Protein AF-A0A2S5LP70-F1 (afdb_monomer)

Secondary structure (DSSP, 8-state):
-HHHHHHHHHHHHHHHHHHHHTT-S-HHHHHHIIIIIIIHHHHHHHHHHHHHHHHT-PPPPHHHHHHHHHHHHHHHHHHHHHH-TTT-TTHHHHHHHHHHHHHHHHHHHHHHHHHT-SSSPPTHHHHHHHHHHHHHHHHHHHHHHHH-GGGHHHHHHHHHHIIIIIIIIHHHHHHHHHHHHHHHT---TTHHHHHHHHHHHHHHHHHHHHHHHHH-GGGHHHHHHHHHHHHHHHHHHHHHHHHHHHT-SSSHHHHHHHHHHHHHHHHHHHHHHTTS--S--HHHHIIIIIIHHH-

Solvent-accessible surface area (backbone atoms only — not comparable to full-atom values): 14514 Å² total; per-residue (Å²): 108,54,69,57,31,51,52,47,24,55,51,20,49,54,53,22,49,52,36,60,74,66,66,55,77,62,70,68,37,35,51,30,31,33,44,32,41,8,46,49,17,30,51,49,32,48,45,63,64,44,52,29,66,38,14,65,49,73,80,74,54,76,67,66,64,44,32,25,58,50,23,26,52,13,16,47,33,33,29,45,17,70,75,38,48,86,86,31,69,58,20,48,57,58,9,38,51,38,32,40,54,32,44,51,55,50,42,54,50,52,50,52,41,50,76,69,19,70,64,85,45,45,48,52,54,57,30,47,49,52,9,41,50,23,38,42,52,16,44,45,27,60,58,48,27,69,82,39,63,90,47,33,67,35,29,49,44,29,23,51,37,22,38,52,51,24,22,48,37,32,37,46,63,38,44,51,66,55,46,50,31,60,72,65,75,43,87,63,92,55,47,59,62,51,49,60,66,32,48,62,37,44,52,50,9,42,53,36,24,23,50,10,62,37,76,41,60,89,41,22,60,58,10,52,55,37,39,46,55,52,53,51,54,51,52,54,50,43,53,73,77,36,47,83,55,49,73,39,94,70,67,69,49,29,28,54,50,42,15,56,51,16,47,52,51,26,53,53,49,40,51,48,52,72,79,41,96,62,99,70,55,48,66,59,40,36,43,62,39,17,45,59,43,63,109

Nearest PDB structures (foldseek):
  4xyd-assembly1_A  TM=7.251E-01  e=1.145E-02  Roseobacter denitrificans OCh 114
  3wfc-assembly1_B  TM=6.976E-01  e=2.718E-02  Pseudomonas aeruginosa PAO1
  8f68-assembly1_A  TM=6.471E-01  e=3.212E-01  Escherichia coli

pLDDT: mean 94.14, std 5.65, range [60.94, 98.88]

Sequence (295 aa):
MLQFQVAITLLAFIAASTFVLSKSGAAIVSYHIVFAIGIVPLILGAMVHFLPVLSRSKNPGKFIRLLPVIALFGGFLVTSYFAYQQALSAGRYVGATTIIIAVSILGVWAYRLKVNAIGKPHPCLDWYLAAMLCLFIAVGCIIMGYFIPEQRAALRILHIHFNTLGFIGITALGTLQVLLPTATQRSDPEVAARMRKHLKWVVAGIVITACGTAWHRNFAWIGVMLLAIPLFDILKTWLKLYSNAIFKVHGAVPLLVAALCGYSITLIIGLIHAYHQQNFSPVATFIIAFLIPLV

Mean predicted aligned error: 3.73 Å

Structure (mmCIF, N/CA/C/O backbone):
data_AF-A0A2S5LP70-F1
#
_entry.id   AF-A0A2S5LP70-F1
#
loop_
_atom_site.group_PDB
_atom_site.id
_atom_site.type_symbol
_atom_site.label_atom_id
_atom_site.label_alt_id
_atom_site.label_comp_id
_atom_site.label_asym_id
_atom_site.label_entity_id
_atom_site.label_seq_id
_atom_site.pdbx_PDB_ins_code
_atom_site.Cartn_x
_atom_site.Cartn_y
_atom_site.Cartn_z
_atom_site.occupancy
_atom_site.B_iso_or_equiv
_atom_site.auth_seq_id
_atom_site.auth_comp_id
_atom_site.auth_asym_id
_atom_site.auth_atom_id
_atom_site.pdbx_PDB_model_num
ATOM 1 N N . MET A 1 1 ? 0.157 -18.317 8.642 1.00 84.56 1 MET A N 1
ATOM 2 C CA . MET A 1 1 ? 0.332 -17.697 7.308 1.00 84.56 1 MET A CA 1
ATOM 3 C C . MET A 1 1 ? 0.797 -16.249 7.383 1.00 84.56 1 MET A C 1
ATOM 5 O O . MET A 1 1 ? 1.764 -15.936 6.712 1.00 84.56 1 MET A O 1
ATOM 9 N N . LEU A 1 2 ? 0.172 -15.376 8.183 1.00 89.19 2 LEU A N 1
ATOM 10 C CA . LEU A 1 2 ? 0.646 -13.991 8.322 1.00 89.19 2 LEU A CA 1
ATOM 11 C C . LEU A 1 2 ? 2.101 -13.920 8.821 1.00 89.19 2 LEU A C 1
ATOM 13 O O . LEU A 1 2 ? 2.913 -13.264 8.194 1.00 89.19 2 LEU A O 1
ATOM 17 N N . GLN A 1 3 ? 2.456 -14.693 9.856 1.00 91.88 3 GLN A N 1
ATOM 18 C CA . GLN A 1 3 ? 3.842 -14.809 10.346 1.00 91.88 3 GLN A CA 1
ATOM 19 C C . GLN A 1 3 ? 4.838 -15.239 9.256 1.00 91.88 3 GLN A C 1
ATOM 21 O O . GLN A 1 3 ? 5.942 -14.716 9.188 1.00 91.88 3 GLN A O 1
ATOM 26 N N . PHE A 1 4 ? 4.432 -16.162 8.378 1.00 93.19 4 PHE A N 1
ATOM 27 C CA . PHE A 1 4 ? 5.247 -16.570 7.235 1.00 93.19 4 PHE A CA 1
ATOM 28 C C . PHE A 1 4 ? 5.482 -15.394 6.280 1.00 93.19 4 PHE A C 1
ATOM 30 O O . PHE A 1 4 ? 6.614 -15.154 5.886 1.00 93.19 4 PHE A O 1
ATOM 37 N N . GLN A 1 5 ? 4.440 -14.619 5.965 1.00 94.06 5 GLN A N 1
ATOM 38 C CA . GLN A 1 5 ? 4.585 -13.435 5.116 1.00 94.06 5 GLN A CA 1
ATOM 39 C C . GLN A 1 5 ? 5.464 -12.363 5.767 1.00 94.06 5 GLN A C 1
ATOM 41 O O . GLN A 1 5 ? 6.310 -11.805 5.086 1.00 94.06 5 GLN A O 1
ATOM 46 N N . VAL A 1 6 ? 5.343 -12.137 7.080 1.00 94.56 6 VAL A N 1
ATOM 47 C CA . VAL A 1 6 ? 6.232 -11.224 7.824 1.00 94.56 6 VAL A CA 1
ATOM 48 C C . VAL A 1 6 ? 7.693 -11.655 7.685 1.00 94.56 6 VAL A C 1
ATOM 50 O O . VAL A 1 6 ? 8.538 -10.838 7.333 1.00 94.56 6 VAL A O 1
ATOM 53 N N . ALA A 1 7 ? 7.993 -12.942 7.890 1.00 96.12 7 ALA A N 1
ATOM 54 C CA . ALA A 1 7 ? 9.350 -13.461 7.725 1.00 96.12 7 ALA A CA 1
ATOM 55 C C . ALA A 1 7 ? 9.876 -13.254 6.292 1.00 96.12 7 ALA A C 1
ATOM 57 O O . ALA A 1 7 ? 11.004 -12.799 6.114 1.00 96.12 7 ALA A O 1
ATOM 58 N N . ILE A 1 8 ? 9.048 -13.521 5.275 1.00 96.62 8 ILE A N 1
ATOM 59 C CA . ILE A 1 8 ? 9.395 -13.269 3.868 1.00 96.62 8 ILE A CA 1
ATOM 60 C C . ILE A 1 8 ? 9.649 -11.781 3.613 1.00 96.62 8 ILE A C 1
ATOM 62 O O . ILE A 1 8 ? 10.619 -11.448 2.937 1.00 96.62 8 ILE A O 1
ATOM 66 N N . THR A 1 9 ? 8.839 -10.878 4.167 1.00 96.94 9 THR A N 1
ATOM 67 C CA . THR A 1 9 ? 9.058 -9.434 4.034 1.00 96.94 9 THR A CA 1
ATOM 68 C C . THR A 1 9 ? 10.390 -9.024 4.649 1.00 96.94 9 THR A C 1
ATOM 70 O O . THR A 1 9 ? 11.173 -8.363 3.975 1.00 96.94 9 THR A O 1
ATOM 73 N N . LEU A 1 10 ? 10.700 -9.459 5.873 1.00 96.12 10 LEU A N 1
ATOM 74 C CA . LEU A 1 10 ? 11.982 -9.147 6.517 1.00 96.12 10 LEU A CA 1
ATOM 75 C C . LEU A 1 10 ? 13.171 -9.658 5.690 1.00 96.12 10 LEU A C 1
ATOM 77 O O . LEU A 1 10 ? 14.125 -8.917 5.449 1.00 96.12 10 LEU A O 1
ATOM 81 N N . LEU A 1 11 ? 13.083 -10.888 5.173 1.00 96.88 11 LEU A N 1
ATOM 82 C CA . LEU A 1 11 ? 14.086 -11.437 4.258 1.00 96.88 11 LEU A CA 1
ATOM 83 C C . LEU A 1 11 ? 14.189 -10.627 2.959 1.00 96.88 11 LEU A C 1
ATOM 85 O O . LEU A 1 11 ? 15.295 -10.406 2.475 1.00 96.88 11 LEU A O 1
ATOM 89 N N . ALA A 1 12 ? 13.074 -10.139 2.415 1.00 96.50 12 ALA A N 1
ATOM 90 C CA . ALA A 1 12 ? 13.067 -9.287 1.229 1.00 96.50 12 ALA A CA 1
ATOM 91 C C . ALA A 1 12 ? 13.772 -7.942 1.486 1.00 96.50 12 ALA A C 1
ATOM 93 O O . ALA A 1 12 ? 14.543 -7.492 0.640 1.00 96.50 12 ALA A O 1
ATOM 94 N N . PHE A 1 13 ? 13.588 -7.323 2.657 1.00 95.06 13 PHE A N 1
ATOM 95 C CA . PHE A 1 13 ? 14.336 -6.116 3.038 1.00 95.06 13 PHE A CA 1
ATOM 96 C C . PHE A 1 13 ? 15.843 -6.382 3.152 1.00 95.06 13 PHE A C 1
ATOM 98 O O . PHE A 1 13 ? 16.642 -5.597 2.635 1.00 95.06 13 PHE A O 1
ATOM 105 N N . ILE A 1 14 ? 16.242 -7.497 3.773 1.00 94.69 14 ILE A N 1
ATOM 106 C CA . ILE A 1 14 ? 17.654 -7.904 3.867 1.00 94.69 14 ILE A CA 1
ATOM 107 C C . ILE A 1 14 ? 18.236 -8.163 2.467 1.00 94.69 14 ILE A C 1
ATOM 109 O O . ILE A 1 14 ? 19.296 -7.634 2.124 1.00 94.69 14 ILE A O 1
ATOM 113 N N . ALA A 1 15 ? 17.530 -8.916 1.622 1.00 93.44 15 ALA A N 1
ATOM 114 C CA . ALA A 1 15 ? 17.947 -9.220 0.254 1.00 93.44 15 ALA A CA 1
ATOM 115 C C . ALA A 1 15 ? 18.063 -7.951 -0.609 1.00 93.44 15 ALA A C 1
ATOM 117 O O . ALA A 1 15 ? 19.057 -7.752 -1.302 1.00 93.44 15 ALA A O 1
ATOM 118 N N . ALA A 1 16 ? 17.094 -7.039 -0.526 1.00 92.25 16 ALA A N 1
ATOM 119 C CA . ALA A 1 16 ? 17.159 -5.770 -1.243 1.00 92.25 16 ALA A CA 1
ATOM 120 C C . ALA A 1 16 ? 18.333 -4.899 -0.769 1.00 92.25 16 ALA A C 1
ATOM 122 O O . ALA A 1 16 ? 19.009 -4.289 -1.599 1.00 92.25 16 ALA A O 1
ATOM 123 N N . SER A 1 17 ? 18.602 -4.870 0.541 1.00 89.62 17 SER A N 1
ATOM 124 C CA . SER A 1 17 ? 19.701 -4.092 1.130 1.00 89.62 17 SER A CA 1
ATOM 125 C C . SER A 1 17 ? 21.067 -4.637 0.718 1.00 89.62 17 SER A C 1
ATOM 127 O O . SER A 1 17 ? 21.938 -3.874 0.310 1.00 89.62 17 SER A O 1
ATOM 129 N N . THR A 1 18 ? 21.249 -5.959 0.754 1.00 89.00 18 THR A N 1
ATOM 130 C CA . THR A 1 18 ? 22.484 -6.616 0.287 1.00 89.00 18 THR A CA 1
ATOM 131 C C . THR A 1 18 ? 22.722 -6.391 -1.207 1.00 89.00 18 THR A C 1
ATOM 133 O O . THR A 1 18 ? 23.854 -6.120 -1.609 1.00 89.00 18 THR A O 1
ATOM 136 N N . PHE A 1 19 ? 21.667 -6.401 -2.028 1.00 86.69 19 PHE A N 1
ATOM 137 C CA . PHE A 1 19 ? 21.755 -6.080 -3.457 1.00 86.69 19 PHE A CA 1
ATOM 138 C C . PHE A 1 19 ? 22.223 -4.633 -3.697 1.00 86.69 19 PHE A C 1
ATOM 140 O O . PHE A 1 19 ? 23.144 -4.396 -4.475 1.00 86.69 19 PHE A O 1
ATOM 147 N N . VAL A 1 20 ? 21.668 -3.662 -2.958 1.00 85.25 20 VAL A N 1
ATOM 148 C CA . VAL A 1 20 ? 22.101 -2.253 -3.040 1.00 85.25 20 VAL A CA 1
ATOM 149 C C . VAL A 1 20 ? 23.552 -2.082 -2.574 1.00 85.25 20 VAL A C 1
ATOM 151 O O . VAL A 1 20 ? 24.341 -1.430 -3.258 1.00 85.25 20 VAL A O 1
ATOM 154 N N . LEU A 1 21 ? 23.926 -2.676 -1.436 1.00 86.00 21 LEU A N 1
ATOM 155 C CA . LEU A 1 21 ? 25.269 -2.538 -0.853 1.00 86.00 21 LEU A CA 1
ATOM 156 C C . LEU A 1 21 ? 26.359 -3.198 -1.700 1.00 86.00 21 LEU A C 1
ATOM 158 O O . LEU A 1 21 ? 27.458 -2.662 -1.817 1.00 86.00 21 LEU A O 1
ATOM 162 N N . SER A 1 22 ? 26.051 -4.330 -2.329 1.00 84.69 22 SER A N 1
ATOM 163 C CA . SER A 1 22 ? 26.979 -5.020 -3.233 1.00 84.69 22 SER A CA 1
ATOM 164 C C . SER A 1 22 ? 27.170 -4.301 -4.571 1.00 84.69 22 SER A C 1
ATOM 166 O O . SER A 1 22 ? 27.993 -4.741 -5.373 1.00 84.69 22 SER A O 1
ATOM 168 N N . LYS A 1 23 ? 26.416 -3.218 -4.837 1.00 78.56 23 LYS A N 1
ATOM 169 C CA . LYS A 1 23 ? 26.346 -2.532 -6.141 1.00 78.56 23 LYS A CA 1
ATOM 170 C C . LYS A 1 23 ? 26.077 -3.498 -7.303 1.00 78.56 23 LYS A C 1
ATOM 172 O O . LYS A 1 23 ? 26.392 -3.198 -8.454 1.00 78.56 23 LYS A O 1
ATOM 177 N N . SER A 1 24 ? 25.520 -4.668 -7.000 1.00 61.03 24 SER A N 1
ATOM 178 C CA . SER A 1 24 ? 25.253 -5.703 -7.981 1.00 61.03 24 SER A CA 1
ATOM 179 C C . SER A 1 24 ? 23.839 -5.478 -8.504 1.00 61.03 24 SER A C 1
ATOM 181 O O . SER A 1 24 ? 22.877 -5.575 -7.763 1.00 61.03 24 SER A O 1
ATOM 183 N N . GLY A 1 25 ? 23.709 -5.101 -9.777 1.00 67.00 25 GLY A N 1
ATOM 184 C CA . GLY A 1 25 ? 22.424 -5.000 -10.473 1.00 67.00 25 GLY A CA 1
ATOM 185 C C . GLY A 1 25 ? 21.665 -3.669 -10.365 1.00 67.00 25 GLY A C 1
ATOM 186 O O . GLY A 1 25 ? 22.064 -2.708 -9.711 1.00 67.00 25 GLY A O 1
ATOM 187 N N . ALA A 1 26 ? 20.553 -3.595 -11.100 1.00 80.75 26 ALA A N 1
ATOM 188 C CA . ALA A 1 26 ? 19.753 -2.383 -11.242 1.00 80.75 26 ALA A CA 1
ATOM 189 C C . ALA A 1 26 ? 18.846 -2.147 -10.020 1.00 80.75 26 ALA A C 1
ATOM 191 O O . ALA A 1 26 ? 18.161 -3.064 -9.570 1.00 80.75 26 ALA A O 1
ATOM 192 N N . ALA A 1 27 ? 18.742 -0.894 -9.555 1.00 85.69 27 ALA A N 1
ATOM 193 C CA . ALA A 1 27 ? 17.915 -0.497 -8.401 1.00 85.69 27 ALA A CA 1
ATOM 194 C C . ALA A 1 27 ? 16.446 -0.963 -8.487 1.00 85.69 27 ALA A C 1
ATOM 196 O O . ALA A 1 27 ? 15.795 -1.211 -7.473 1.00 85.69 27 ALA A O 1
ATOM 197 N N . ILE A 1 28 ? 15.928 -1.127 -9.708 1.00 90.56 28 ILE A N 1
ATOM 198 C CA . ILE A 1 28 ? 14.583 -1.649 -9.959 1.00 90.56 28 ILE A CA 1
ATOM 199 C C . ILE A 1 28 ? 14.373 -3.053 -9.378 1.00 90.56 28 ILE A C 1
ATOM 201 O O . ILE A 1 28 ? 13.273 -3.334 -8.906 1.00 90.56 28 ILE A O 1
ATOM 205 N N . VAL A 1 29 ? 15.402 -3.907 -9.361 1.00 93.25 29 VAL A N 1
ATOM 206 C CA . VAL A 1 29 ? 15.326 -5.257 -8.786 1.00 93.25 29 VAL A CA 1
ATOM 207 C C . VAL A 1 29 ? 15.134 -5.157 -7.276 1.00 93.25 29 VAL A C 1
ATOM 209 O O . VAL A 1 29 ? 14.176 -5.723 -6.759 1.00 93.25 29 VAL A O 1
ATOM 212 N N . SER A 1 30 ? 15.955 -4.363 -6.579 1.00 93.62 30 SER A N 1
ATOM 213 C CA . SER A 1 30 ? 15.816 -4.128 -5.133 1.00 93.62 30 SER A CA 1
ATOM 214 C C . SER A 1 30 ? 14.431 -3.609 -4.763 1.00 93.62 30 SER A C 1
ATOM 216 O O . SER A 1 30 ? 13.819 -4.100 -3.817 1.00 93.62 30 SER A O 1
ATOM 218 N N .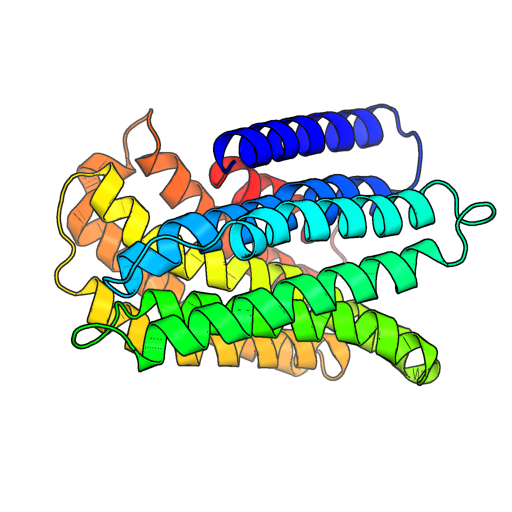 TYR A 1 31 ? 13.899 -2.652 -5.528 1.00 94.38 31 TYR A N 1
ATOM 219 C CA . TYR A 1 31 ? 12.550 -2.146 -5.287 1.00 94.38 31 TYR A CA 1
ATOM 220 C C . TYR A 1 31 ? 11.488 -3.232 -5.489 1.00 94.38 31 TYR A C 1
ATOM 222 O O . TYR A 1 31 ? 10.595 -3.355 -4.656 1.00 94.38 31 TYR A O 1
ATOM 230 N N . HIS A 1 32 ? 11.588 -4.065 -6.527 1.00 96.12 32 HIS A N 1
ATOM 231 C CA . HIS A 1 32 ? 10.619 -5.146 -6.736 1.00 96.12 32 HIS A CA 1
ATOM 232 C C . HIS A 1 32 ? 10.740 -6.270 -5.700 1.00 96.12 32 HIS A C 1
ATOM 234 O O . HIS A 1 32 ? 9.711 -6.812 -5.300 1.00 96.12 32 HIS A O 1
ATOM 240 N N . ILE A 1 33 ? 11.939 -6.552 -5.182 1.00 97.00 33 ILE A N 1
ATOM 241 C CA . ILE A 1 33 ? 12.109 -7.449 -4.031 1.00 97.00 33 ILE A CA 1
ATOM 242 C C . ILE A 1 33 ? 11.307 -6.911 -2.837 1.00 97.00 33 ILE A C 1
ATOM 244 O O . ILE A 1 33 ? 10.460 -7.622 -2.297 1.00 97.00 33 ILE A O 1
ATOM 248 N N . VAL A 1 34 ? 11.498 -5.641 -2.461 1.00 97.06 34 VAL A N 1
ATOM 249 C CA . VAL A 1 34 ? 10.757 -5.043 -1.336 1.00 97.06 34 VAL A CA 1
ATOM 250 C C . VAL A 1 34 ? 9.255 -5.041 -1.612 1.00 97.06 34 VAL A C 1
ATOM 252 O O . VAL A 1 34 ? 8.478 -5.560 -0.816 1.00 97.06 34 VAL A O 1
ATOM 255 N N . PHE A 1 35 ? 8.823 -4.477 -2.739 1.00 98.00 35 PHE A N 1
ATOM 256 C CA . PHE A 1 35 ? 7.406 -4.237 -2.994 1.00 98.00 35 PHE A CA 1
ATOM 257 C C . PHE A 1 35 ? 6.645 -5.495 -3.417 1.00 98.00 35 PHE A C 1
ATOM 259 O O . PHE A 1 35 ? 5.623 -5.812 -2.813 1.00 98.00 35 PHE A O 1
ATOM 266 N N . ALA A 1 36 ? 7.110 -6.206 -4.444 1.00 97.88 36 ALA A N 1
ATOM 267 C CA . ALA A 1 36 ? 6.356 -7.294 -5.063 1.00 97.88 36 ALA A CA 1
ATOM 268 C C . ALA A 1 36 ? 6.497 -8.623 -4.305 1.00 97.88 36 ALA A C 1
ATOM 270 O O . ALA A 1 36 ? 5.516 -9.356 -4.200 1.00 97.88 36 ALA A O 1
ATOM 271 N N . ILE A 1 37 ? 7.684 -8.924 -3.762 1.00 98.19 37 ILE A N 1
ATOM 272 C CA . ILE A 1 37 ? 7.929 -10.147 -2.973 1.00 98.19 37 ILE A CA 1
ATOM 273 C C . ILE A 1 37 ? 7.630 -9.911 -1.488 1.00 98.19 37 ILE A C 1
ATOM 275 O O . ILE A 1 37 ? 7.039 -10.769 -0.843 1.00 98.19 37 ILE A O 1
ATOM 279 N N . GLY A 1 38 ? 8.013 -8.758 -0.934 1.00 97.94 38 GLY A N 1
ATOM 280 C CA . GLY A 1 38 ? 7.812 -8.459 0.484 1.00 97.94 38 GLY A CA 1
ATOM 281 C C . GLY A 1 38 ? 6.422 -7.907 0.808 1.00 97.94 38 GLY A C 1
ATOM 282 O O . GLY A 1 38 ? 5.634 -8.552 1.497 1.00 97.94 38 GLY A O 1
ATOM 283 N N . ILE A 1 39 ? 6.134 -6.685 0.358 1.00 98.38 39 ILE A N 1
ATOM 284 C CA . ILE A 1 39 ? 5.010 -5.874 0.854 1.00 98.38 39 ILE A CA 1
ATOM 285 C C . ILE A 1 39 ? 3.651 -6.317 0.299 1.00 98.38 39 ILE A C 1
ATOM 287 O O . ILE A 1 39 ? 2.694 -6.424 1.065 1.00 98.38 39 ILE A O 1
ATOM 291 N N . VAL A 1 40 ? 3.534 -6.582 -1.006 1.00 98.56 40 VAL A N 1
ATOM 292 C CA . VAL A 1 40 ? 2.262 -6.996 -1.630 1.00 98.56 40 VAL A CA 1
ATOM 293 C C . VAL A 1 40 ? 1.667 -8.235 -0.955 1.00 98.56 40 VAL A C 1
ATOM 295 O O . VAL A 1 40 ? 0.541 -8.145 -0.455 1.00 98.56 40 VAL A O 1
ATOM 298 N N . PRO A 1 41 ? 2.368 -9.377 -0.872 1.00 98.31 41 PRO A N 1
ATOM 299 C CA . PRO A 1 41 ? 1.791 -10.566 -0.258 1.00 98.31 41 PRO A CA 1
ATOM 300 C C . PRO A 1 41 ? 1.635 -10.431 1.265 1.00 98.31 41 PRO A C 1
ATOM 302 O O . PRO A 1 41 ? 0.691 -11.000 1.818 1.00 98.31 41 PRO A O 1
ATOM 305 N N . LEU A 1 42 ? 2.455 -9.624 1.950 1.00 98.38 42 LEU A N 1
ATOM 306 C CA . LEU A 1 42 ? 2.230 -9.282 3.359 1.00 98.38 42 LEU A CA 1
ATOM 307 C C . LEU A 1 42 ? 0.904 -8.554 3.567 1.00 98.38 42 LEU A C 1
ATOM 309 O O . LEU A 1 42 ? 0.102 -8.980 4.400 1.00 98.38 42 LEU A O 1
ATOM 313 N N . ILE A 1 43 ? 0.648 -7.497 2.796 1.00 98.44 43 ILE A N 1
ATOM 314 C CA . ILE A 1 43 ? -0.589 -6.719 2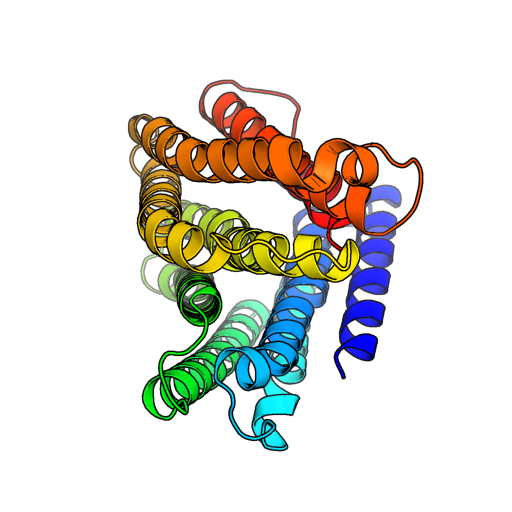.898 1.00 98.44 43 ILE A CA 1
ATOM 315 C C . ILE A 1 43 ? -1.800 -7.595 2.578 1.00 98.44 43 ILE A C 1
ATOM 317 O O . ILE A 1 43 ? -2.766 -7.596 3.341 1.00 98.44 43 ILE A O 1
ATOM 321 N N . LEU A 1 44 ? -1.755 -8.384 1.500 1.00 98.56 44 LEU A N 1
ATOM 322 C CA . LEU A 1 44 ? -2.855 -9.297 1.176 1.00 98.56 44 LEU A CA 1
ATOM 323 C C . LEU A 1 44 ? -3.046 -10.348 2.286 1.00 98.56 44 LEU A C 1
ATOM 325 O O . LEU A 1 44 ? -4.178 -10.674 2.642 1.00 98.56 44 LEU A O 1
ATOM 329 N N . GLY A 1 45 ? -1.956 -10.835 2.888 1.00 98.00 45 GLY A N 1
ATOM 330 C CA . GLY A 1 45 ? -1.980 -11.710 4.063 1.00 98.00 45 GLY A CA 1
ATOM 331 C C . GLY A 1 45 ? -2.645 -11.071 5.279 1.00 98.00 45 GLY A C 1
ATOM 332 O O . GLY A 1 45 ? -3.476 -11.710 5.930 1.00 98.00 45 GLY A O 1
ATOM 333 N N . ALA A 1 46 ? -2.325 -9.809 5.559 1.00 97.12 46 ALA A N 1
ATOM 334 C CA . ALA A 1 46 ? -2.937 -9.032 6.629 1.00 97.12 46 ALA A CA 1
ATOM 335 C C . ALA A 1 46 ? -4.430 -8.793 6.357 1.00 97.12 46 ALA A C 1
ATOM 337 O O . ALA A 1 46 ? -5.255 -9.002 7.243 1.00 97.12 46 ALA A O 1
ATOM 338 N N . MET A 1 47 ? -4.811 -8.457 5.121 1.00 98.00 47 MET A N 1
ATOM 339 C CA . MET A 1 47 ? -6.217 -8.302 4.731 1.00 98.00 47 MET A CA 1
ATOM 340 C C . MET A 1 47 ? -7.008 -9.599 4.935 1.00 98.00 47 MET A C 1
ATOM 342 O O . MET A 1 47 ? -8.081 -9.565 5.534 1.00 98.00 47 MET A O 1
ATOM 346 N N . VAL A 1 48 ? -6.476 -10.754 4.516 1.00 97.69 48 VAL A N 1
ATOM 347 C CA . VAL A 1 48 ? -7.110 -12.067 4.760 1.00 97.69 48 VAL A CA 1
ATOM 348 C C . VAL A 1 48 ? -7.335 -12.317 6.256 1.00 97.69 48 VAL A C 1
ATOM 350 O O . VAL A 1 48 ? -8.343 -12.920 6.629 1.00 97.69 48 VAL A O 1
ATOM 353 N N . HIS A 1 49 ? -6.421 -11.852 7.111 1.00 95.44 49 HIS A N 1
ATOM 354 C CA . HIS A 1 49 ? -6.531 -11.976 8.562 1.00 95.44 49 HIS A CA 1
ATOM 355 C C . HIS A 1 49 ? -7.574 -11.020 9.169 1.00 95.44 49 HIS A C 1
ATOM 357 O O . HIS A 1 49 ? -8.387 -11.448 9.986 1.00 95.44 49 HIS A O 1
ATOM 363 N N . PHE A 1 50 ? -7.590 -9.748 8.759 1.00 95.50 50 PHE A N 1
ATOM 364 C CA . PHE A 1 50 ? -8.427 -8.717 9.384 1.00 95.50 50 PHE A CA 1
ATOM 365 C C . PHE A 1 50 ? -9.844 -8.610 8.808 1.00 95.50 50 PHE A C 1
ATOM 367 O O . PHE A 1 50 ? -10.771 -8.260 9.538 1.00 95.50 50 PHE A O 1
ATOM 374 N N . LEU A 1 51 ? -10.058 -8.916 7.525 1.00 96.69 51 LEU A N 1
ATOM 375 C CA . LEU A 1 51 ? -11.365 -8.762 6.871 1.00 96.69 51 LEU A CA 1
ATOM 376 C C . LEU A 1 51 ? -12.525 -9.494 7.584 1.00 96.69 51 LEU A C 1
ATOM 378 O O . LEU A 1 51 ? -13.589 -8.879 7.730 1.00 96.69 51 LEU A O 1
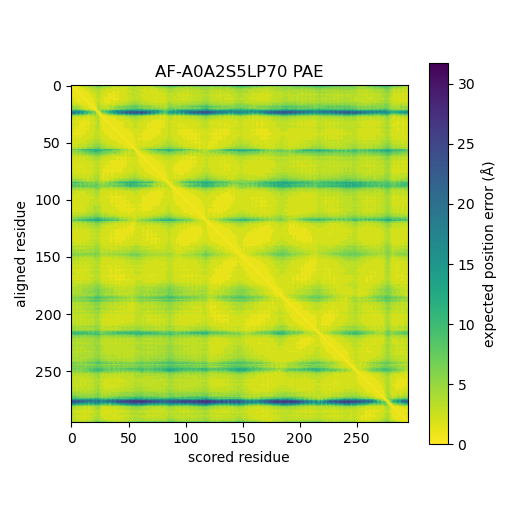ATOM 382 N N . PRO A 1 52 ? -12.370 -10.740 8.082 1.00 95.69 52 PRO A N 1
ATOM 383 C CA . PRO A 1 52 ? -13.422 -11.410 8.850 1.00 95.69 52 PRO A CA 1
ATOM 384 C C . PRO A 1 52 ? -13.777 -10.674 10.145 1.00 95.69 52 PRO A C 1
ATOM 386 O O . PRO A 1 52 ? -14.952 -10.527 10.472 1.00 95.69 52 PRO A O 1
ATOM 389 N N . VAL A 1 53 ? -12.769 -10.143 10.845 1.00 94.12 53 VAL A N 1
ATOM 390 C CA . VAL A 1 53 ? -12.945 -9.384 12.093 1.00 94.12 53 VAL A CA 1
ATOM 391 C C . VAL A 1 53 ? -13.711 -8.088 11.822 1.00 94.12 53 VAL A C 1
ATOM 393 O O . VAL A 1 53 ? -14.693 -7.789 12.498 1.00 94.12 53 VAL A O 1
ATOM 396 N N . LEU A 1 54 ? -13.330 -7.357 10.770 1.00 94.81 54 LEU A N 1
ATOM 397 C CA . LEU A 1 54 ? -13.971 -6.094 10.379 1.00 94.81 54 LEU A CA 1
ATOM 398 C C . LEU A 1 54 ? -15.427 -6.266 9.917 1.00 94.81 54 LEU A C 1
ATOM 400 O O . LEU A 1 54 ? -16.218 -5.326 10.009 1.00 94.81 54 LEU A O 1
ATOM 404 N N . SER A 1 55 ? -15.784 -7.450 9.417 1.00 95.50 55 SER A N 1
ATOM 405 C CA . SER A 1 55 ? -17.133 -7.783 8.939 1.00 95.50 55 SER A CA 1
ATOM 406 C C . SER A 1 55 ? -17.945 -8.640 9.915 1.00 95.50 55 SER A C 1
ATOM 408 O O . SER A 1 55 ? -19.107 -8.924 9.628 1.00 95.50 55 SER A O 1
ATOM 410 N N . ARG A 1 56 ? -17.372 -9.033 11.065 1.00 94.69 56 ARG A N 1
ATOM 411 C CA . ARG A 1 56 ? -17.989 -9.962 12.032 1.00 94.69 56 ARG A CA 1
ATOM 412 C C . ARG A 1 56 ? -18.497 -11.238 11.349 1.00 94.69 56 ARG A C 1
ATOM 414 O O . ARG A 1 56 ? -19.638 -11.653 11.536 1.00 94.69 56 ARG A O 1
ATOM 421 N N . SER A 1 57 ? -17.654 -11.818 10.501 1.00 91.88 57 SER A N 1
ATOM 422 C CA . SER A 1 57 ? -18.008 -12.937 9.628 1.00 91.88 57 SER A CA 1
ATOM 423 C C . SER A 1 57 ? -17.125 -14.164 9.868 1.00 91.88 57 SER A C 1
ATOM 425 O O . SER A 1 57 ? -16.225 -14.168 10.709 1.00 91.88 57 SER A O 1
ATOM 427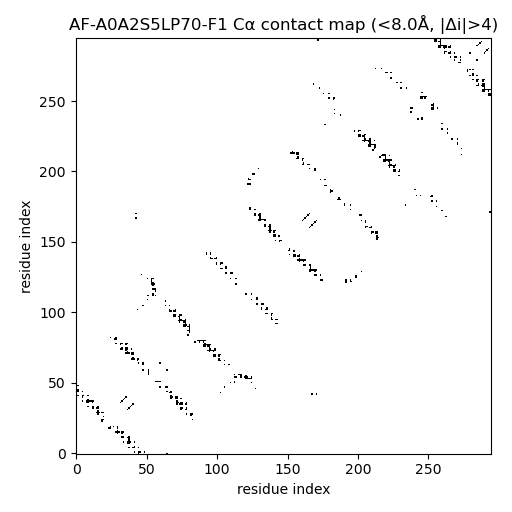 N N . LYS A 1 58 ? -17.418 -15.250 9.145 1.00 88.62 58 LYS A N 1
ATOM 428 C CA . LYS A 1 58 ? -16.693 -16.519 9.264 1.00 88.62 58 LYS A CA 1
ATOM 429 C C . LYS A 1 58 ? -15.253 -16.396 8.756 1.00 88.62 58 LYS A C 1
ATOM 431 O O . LYS A 1 58 ? -14.945 -15.619 7.854 1.00 88.62 58 LYS A O 1
ATOM 436 N N . ASN A 1 59 ? -14.392 -17.257 9.291 1.00 90.62 59 ASN A N 1
ATOM 437 C CA . ASN A 1 59 ? -13.004 -17.384 8.857 1.00 90.62 59 ASN A CA 1
ATOM 438 C C . ASN A 1 59 ? -12.884 -17.695 7.349 1.00 90.62 59 ASN A C 1
ATOM 440 O O . ASN A 1 59 ? -13.733 -18.398 6.791 1.00 90.62 59 ASN A O 1
ATOM 444 N N . PRO A 1 60 ? -11.807 -17.231 6.684 1.00 93.81 60 PRO A N 1
ATOM 445 C CA . PRO A 1 60 ? -11.590 -17.460 5.259 1.00 93.81 60 PRO A CA 1
ATOM 446 C C . PRO A 1 60 ? -11.450 -18.953 4.962 1.00 93.81 60 PRO A C 1
ATO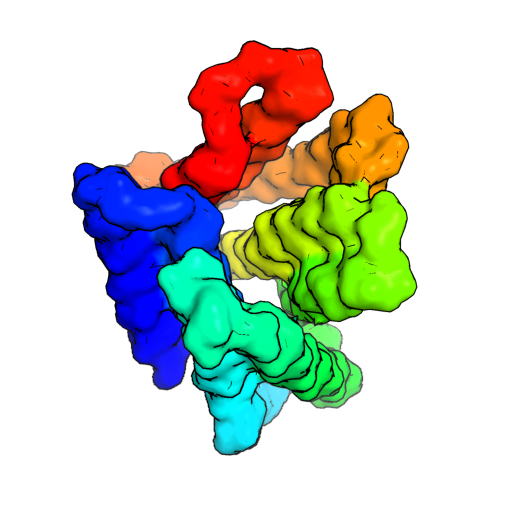M 448 O O . PRO A 1 60 ? -10.797 -19.677 5.713 1.00 93.81 60 PRO A O 1
ATOM 451 N N . GLY A 1 61 ? -11.995 -19.412 3.833 1.00 95.25 61 GLY A N 1
ATOM 452 C CA . GLY A 1 61 ? -11.759 -20.769 3.330 1.00 95.25 61 GLY A CA 1
ATOM 453 C C . GLY A 1 61 ? -10.290 -21.013 2.952 1.00 95.25 61 GLY A C 1
ATOM 454 O O . GLY A 1 61 ? -9.504 -20.074 2.818 1.00 95.25 61 GLY A O 1
ATOM 455 N N . LYS A 1 62 ? -9.909 -22.284 2.742 1.00 95.25 62 LYS A N 1
ATOM 456 C CA . LYS A 1 62 ? -8.525 -22.676 2.386 1.00 95.25 62 LYS A CA 1
ATOM 457 C C . LYS A 1 62 ? -7.994 -21.912 1.166 1.00 95.25 62 LYS A C 1
ATOM 459 O O . LYS A 1 62 ? -6.876 -21.416 1.212 1.00 95.25 62 LYS A O 1
ATOM 464 N N . PHE A 1 63 ? -8.811 -21.770 0.123 1.00 96.94 63 PHE A N 1
ATOM 465 C CA . PHE A 1 63 ? -8.420 -21.085 -1.109 1.00 96.94 63 PHE A CA 1
ATOM 466 C C . PHE A 1 63 ? -8.144 -19.588 -0.909 1.00 96.94 63 PHE A C 1
ATOM 468 O O . PHE A 1 63 ? -7.113 -19.098 -1.349 1.00 96.94 63 PHE A O 1
ATOM 475 N N . ILE A 1 64 ? -9.002 -18.875 -0.169 1.00 97.94 64 ILE A N 1
ATOM 476 C CA . ILE A 1 64 ? -8.794 -17.448 0.138 1.00 97.94 64 ILE A CA 1
ATOM 477 C C . ILE A 1 64 ? -7.495 -17.239 0.916 1.00 97.94 64 ILE A C 1
ATOM 479 O O . ILE A 1 64 ? -6.760 -16.288 0.658 1.00 97.94 64 ILE A O 1
ATOM 483 N N . ARG A 1 65 ? -7.170 -18.164 1.828 1.00 96.88 65 ARG A N 1
ATOM 484 C CA . ARG A 1 65 ? -5.880 -18.142 2.519 1.00 96.88 65 ARG A CA 1
ATOM 485 C C . ARG A 1 65 ? -4.711 -18.311 1.549 1.00 96.88 65 ARG A C 1
ATOM 487 O O . ARG A 1 65 ? -3.675 -17.730 1.789 1.00 96.88 65 ARG A O 1
ATOM 494 N N . LEU A 1 66 ? -4.842 -19.023 0.436 1.00 97.50 66 LEU A N 1
ATOM 495 C CA . LEU A 1 66 ? -3.724 -19.207 -0.493 1.00 97.50 66 LEU A CA 1
ATOM 496 C C . LEU A 1 66 ? -3.410 -17.961 -1.347 1.00 97.50 66 LEU A C 1
ATOM 498 O O . LEU A 1 66 ? -2.294 -17.839 -1.846 1.00 97.50 66 LEU A O 1
ATOM 502 N N . LEU A 1 67 ? -4.345 -17.015 -1.496 1.00 98.31 67 LEU A N 1
ATOM 503 C CA . LEU A 1 67 ? -4.196 -15.867 -2.408 1.00 98.31 67 LEU A CA 1
ATOM 504 C C . LEU A 1 67 ? -2.923 -15.029 -2.184 1.00 98.31 67 LEU A C 1
ATOM 506 O O . LEU A 1 67 ? -2.283 -14.675 -3.172 1.00 98.31 67 LEU A O 1
ATOM 510 N N . PRO A 1 68 ? -2.475 -14.751 -0.946 1.00 98.25 68 PRO A N 1
ATOM 511 C CA . PRO A 1 68 ? -1.228 -14.019 -0.732 1.00 98.25 68 PRO A CA 1
ATOM 512 C C . PRO A 1 68 ? 0.018 -14.806 -1.154 1.00 98.25 68 PRO A C 1
ATOM 514 O O . PRO A 1 68 ? 0.999 -14.214 -1.584 1.00 98.25 68 PRO A O 1
ATOM 517 N N . VAL A 1 69 ? -0.018 -16.141 -1.096 1.00 97.94 69 VAL A N 1
ATOM 518 C CA . VAL A 1 69 ? 1.068 -16.994 -1.614 1.00 97.94 69 VAL A CA 1
ATOM 519 C C . VAL A 1 69 ? 1.066 -17.001 -3.145 1.00 97.94 69 VAL A C 1
ATOM 521 O O . VAL A 1 69 ? 2.124 -16.947 -3.764 1.00 97.94 69 VAL A O 1
ATOM 524 N N . ILE A 1 70 ? -0.114 -16.991 -3.769 1.00 98.31 70 ILE A N 1
ATOM 525 C CA . ILE A 1 70 ? -0.241 -16.835 -5.227 1.00 98.31 70 ILE A CA 1
ATOM 526 C C . ILE A 1 70 ? 0.317 -15.471 -5.665 1.00 98.31 70 ILE A C 1
ATOM 528 O O . ILE A 1 70 ? 1.078 -15.392 -6.627 1.00 98.31 70 ILE A O 1
ATOM 532 N N . ALA A 1 71 ? 0.009 -14.401 -4.927 1.00 98.38 71 ALA A N 1
ATOM 533 C CA . ALA A 1 71 ? 0.569 -13.078 -5.186 1.00 98.38 71 ALA A CA 1
ATOM 534 C C . ALA A 1 71 ? 2.095 -13.033 -4.988 1.00 98.38 71 ALA A C 1
ATOM 536 O O . ALA A 1 71 ? 2.783 -12.426 -5.805 1.00 98.38 71 ALA A O 1
ATOM 537 N N . LEU A 1 72 ? 2.629 -13.719 -3.968 1.00 98.44 72 LEU A N 1
ATOM 538 C CA . LEU A 1 72 ? 4.073 -13.879 -3.751 1.00 98.44 72 LEU A CA 1
ATOM 539 C C . LEU A 1 72 ? 4.749 -14.534 -4.963 1.00 98.44 72 LEU A C 1
ATOM 541 O O . LEU A 1 72 ? 5.768 -14.036 -5.438 1.00 98.44 72 LEU A O 1
ATOM 545 N N . PHE A 1 73 ? 4.162 -15.605 -5.506 1.00 98.31 73 PHE A N 1
ATOM 546 C CA . PHE A 1 73 ? 4.656 -16.242 -6.728 1.00 98.31 73 PHE A CA 1
ATOM 547 C C . PHE A 1 73 ? 4.665 -15.268 -7.918 1.00 98.31 73 PHE A C 1
ATOM 549 O O . PHE A 1 73 ? 5.669 -15.157 -8.622 1.00 98.31 73 PHE A O 1
ATOM 556 N N . GLY A 1 74 ? 3.593 -14.488 -8.094 1.00 98.19 74 GLY A N 1
ATOM 557 C CA . GLY A 1 74 ? 3.557 -13.414 -9.088 1.00 98.19 74 GLY A CA 1
ATOM 558 C C . GLY A 1 74 ? 4.662 -12.369 -8.879 1.00 98.19 74 GLY A C 1
ATOM 559 O O . GLY A 1 74 ? 5.304 -11.950 -9.843 1.00 98.19 74 GLY A O 1
ATOM 560 N N . GLY A 1 75 ? 4.938 -11.999 -7.626 1.00 97.81 75 GLY A N 1
ATOM 561 C CA . GLY A 1 75 ? 6.014 -11.080 -7.255 1.00 97.81 75 GLY A CA 1
ATOM 562 C C . GLY A 1 75 ? 7.408 -11.603 -7.601 1.00 97.81 75 GLY A C 1
ATOM 563 O O . GLY A 1 75 ? 8.227 -10.848 -8.134 1.00 97.81 75 GLY A O 1
ATOM 564 N N . PHE A 1 76 ? 7.662 -12.897 -7.385 1.00 97.56 76 PHE A N 1
ATOM 565 C CA . PHE A 1 76 ? 8.896 -13.548 -7.832 1.00 97.56 76 PHE A CA 1
ATOM 566 C C . PHE A 1 76 ? 9.038 -13.485 -9.353 1.00 97.56 76 PHE A C 1
ATOM 568 O O . PHE A 1 76 ? 10.065 -13.022 -9.834 1.00 97.56 76 PHE A O 1
ATOM 575 N N . LEU A 1 77 ? 8.001 -13.847 -10.116 1.00 97.12 77 LEU A N 1
ATOM 576 C CA . LEU A 1 77 ? 8.051 -13.815 -11.584 1.00 97.12 77 LEU A CA 1
ATOM 577 C C . LEU A 1 77 ? 8.369 -12.419 -12.145 1.00 97.12 77 LEU A C 1
ATOM 579 O O . LEU A 1 77 ? 9.203 -12.292 -13.045 1.00 97.12 77 LEU A O 1
ATOM 583 N N . VAL A 1 78 ? 7.738 -11.368 -11.606 1.00 96.19 78 VAL A N 1
ATOM 584 C CA . VAL A 1 78 ? 8.020 -9.982 -12.021 1.00 96.19 78 VAL A CA 1
ATOM 585 C C . VAL A 1 78 ? 9.449 -9.579 -11.654 1.00 96.19 78 VAL A C 1
ATOM 587 O O . VAL A 1 78 ? 10.149 -8.981 -12.469 1.00 96.19 78 VAL A O 1
ATOM 590 N N . THR A 1 79 ? 9.905 -9.913 -10.448 1.00 95.19 79 THR A N 1
ATOM 591 C CA . THR A 1 79 ? 11.255 -9.557 -9.985 1.00 95.19 79 THR A CA 1
ATOM 592 C C . THR A 1 79 ? 12.331 -10.283 -10.792 1.00 95.19 79 THR A C 1
ATOM 594 O O . THR A 1 79 ? 13.295 -9.661 -11.240 1.00 95.19 79 THR A O 1
ATOM 597 N N . SER A 1 80 ? 12.143 -11.577 -11.057 1.00 93.50 80 SER A N 1
ATOM 598 C CA . SER A 1 80 ? 13.066 -12.386 -11.853 1.00 93.50 80 SER A CA 1
ATOM 599 C C . SER A 1 80 ? 13.151 -11.916 -13.305 1.00 93.50 80 SER A C 1
ATOM 601 O O . SER A 1 80 ? 14.228 -12.004 -13.887 1.00 93.50 80 SER A O 1
ATOM 603 N N . TYR A 1 81 ? 12.083 -11.345 -13.880 1.00 94.00 81 TYR A N 1
ATOM 604 C CA . TYR A 1 81 ? 12.161 -10.683 -15.190 1.00 94.00 81 TYR A CA 1
ATOM 605 C C . TYR A 1 81 ? 13.184 -9.534 -15.194 1.00 94.00 81 TYR A C 1
ATOM 607 O O . TYR A 1 81 ? 13.945 -9.402 -16.149 1.00 94.00 81 TYR A O 1
ATOM 615 N N . PHE A 1 82 ? 13.238 -8.718 -14.137 1.00 91.44 82 PHE A N 1
ATOM 616 C CA . PHE A 1 82 ? 14.201 -7.612 -14.062 1.00 91.44 82 PHE A CA 1
ATOM 617 C C . PHE A 1 82 ? 15.640 -8.081 -13.824 1.00 91.44 82 PHE A C 1
ATOM 619 O O . PHE A 1 82 ? 16.568 -7.385 -14.225 1.00 91.44 82 PHE A O 1
ATOM 626 N N . ALA A 1 83 ? 15.828 -9.245 -13.199 1.00 89.69 83 ALA A N 1
ATOM 627 C CA . ALA A 1 83 ? 17.148 -9.841 -13.000 1.00 89.69 83 ALA A CA 1
ATOM 628 C C . ALA A 1 83 ? 17.644 -10.629 -14.231 1.00 89.69 83 ALA A C 1
ATOM 630 O O . ALA A 1 83 ? 18.833 -10.610 -14.534 1.00 89.69 83 ALA A O 1
ATOM 631 N N . TYR A 1 84 ? 16.739 -11.292 -14.961 1.00 90.06 84 TYR A N 1
ATOM 632 C CA . TYR A 1 84 ? 17.059 -12.249 -16.029 1.00 90.06 84 TYR A CA 1
ATOM 633 C C . TYR A 1 84 ? 16.176 -12.045 -17.269 1.00 90.06 84 TYR A C 1
ATOM 635 O O . TYR A 1 84 ? 15.499 -12.963 -17.738 1.00 90.06 84 TYR A O 1
ATOM 643 N N . GLN A 1 85 ? 16.181 -10.830 -17.820 1.00 85.88 85 GLN A N 1
ATOM 644 C CA . GLN A 1 85 ? 15.254 -10.416 -18.881 1.00 85.88 85 GLN A CA 1
ATOM 645 C C . GLN A 1 85 ? 15.273 -11.322 -20.128 1.00 85.88 85 GLN A C 1
ATOM 647 O O . GLN A 1 85 ? 14.224 -11.543 -20.730 1.00 85.88 85 GLN A O 1
ATOM 652 N N . GLN A 1 86 ? 16.440 -11.854 -20.511 1.00 84.75 86 GLN A N 1
ATOM 653 C CA . GLN A 1 86 ? 16.575 -12.738 -21.678 1.00 84.75 86 GLN A CA 1
ATOM 654 C C . GLN A 1 86 ? 15.950 -14.121 -21.438 1.00 84.75 86 GLN A C 1
ATOM 656 O O . GLN A 1 86 ? 15.290 -14.654 -22.323 1.00 84.75 86 GLN A O 1
ATOM 661 N N . ALA A 1 87 ? 16.113 -14.678 -20.235 1.00 88.75 87 ALA A N 1
ATOM 662 C CA . ALA A 1 87 ? 15.606 -16.005 -19.890 1.00 88.75 87 ALA A CA 1
ATOM 663 C C . ALA A 1 87 ? 14.109 -15.999 -19.536 1.00 88.75 87 ALA A C 1
ATOM 665 O O . ALA A 1 87 ? 13.411 -16.982 -19.763 1.00 88.75 87 ALA A O 1
ATOM 666 N N . LEU A 1 88 ? 13.605 -14.893 -18.978 1.00 88.88 88 LEU A N 1
ATOM 667 C CA . LEU A 1 88 ? 12.244 -14.788 -18.441 1.00 88.88 88 LEU A CA 1
ATOM 668 C C . LEU A 1 88 ? 11.454 -13.649 -19.085 1.00 88.88 88 LEU A C 1
ATOM 670 O O . LEU A 1 88 ? 10.779 -12.887 -18.394 1.00 88.88 88 LEU A O 1
ATOM 674 N N . SER A 1 89 ? 11.497 -13.540 -20.412 1.00 86.50 89 SER A N 1
ATOM 675 C CA . SER A 1 89 ? 10.876 -12.445 -21.177 1.00 86.50 89 SER A CA 1
ATOM 676 C C . SER A 1 89 ? 9.375 -12.244 -20.893 1.00 86.50 89 SER A C 1
ATOM 678 O O . SER A 1 89 ? 8.893 -11.108 -20.874 1.00 86.50 89 SER A O 1
ATOM 680 N N . ALA A 1 90 ? 8.642 -13.322 -20.592 1.00 90.19 90 ALA A N 1
ATOM 681 C CA . ALA A 1 90 ? 7.221 -13.285 -20.235 1.00 90.19 90 ALA A CA 1
ATOM 682 C C . ALA A 1 90 ? 6.946 -13.009 -18.740 1.00 90.19 90 ALA A C 1
ATOM 684 O O . ALA A 1 90 ? 5.802 -12.721 -18.372 1.00 90.19 90 ALA A O 1
ATOM 685 N N . GLY A 1 91 ? 7.967 -13.059 -17.875 1.00 92.06 91 GLY A N 1
ATOM 686 C CA . GLY A 1 91 ? 7.822 -13.025 -16.414 1.00 92.06 91 GLY A CA 1
ATOM 687 C C . GLY A 1 91 ? 7.065 -11.802 -15.898 1.00 92.06 91 GLY A C 1
ATOM 688 O O . GLY A 1 91 ? 6.206 -11.931 -15.024 1.00 92.06 91 GLY A O 1
ATOM 689 N N . ARG A 1 92 ? 7.274 -10.628 -16.515 1.00 93.00 92 ARG A N 1
ATOM 690 C CA . ARG A 1 92 ? 6.540 -9.402 -16.158 1.00 93.00 92 ARG A CA 1
ATOM 691 C C . ARG A 1 92 ? 5.026 -9.529 -16.345 1.00 93.00 92 ARG A C 1
ATOM 693 O O . ARG A 1 92 ? 4.275 -9.062 -15.498 1.00 93.00 92 ARG A O 1
ATOM 700 N N . TYR A 1 93 ? 4.570 -10.154 -17.432 1.00 94.56 93 TYR A N 1
ATOM 701 C CA . TYR A 1 93 ? 3.145 -10.223 -17.772 1.00 94.56 93 TYR A CA 1
ATOM 702 C C . TYR A 1 93 ? 2.453 -11.374 -17.060 1.00 94.56 93 TYR A C 1
ATOM 704 O O . TYR A 1 93 ? 1.352 -11.193 -16.541 1.00 94.56 93 TYR A O 1
ATOM 712 N N . VAL A 1 94 ? 3.112 -12.532 -16.974 1.00 96.25 94 VAL A N 1
ATOM 713 C CA . VAL A 1 94 ? 2.595 -13.680 -16.218 1.00 96.25 94 VAL A CA 1
ATOM 714 C C . VAL A 1 94 ? 2.494 -13.324 -14.734 1.00 96.25 94 VAL A C 1
ATOM 716 O O . VAL A 1 94 ? 1.455 -13.553 -14.113 1.00 96.25 94 VAL A O 1
ATOM 719 N N . GLY A 1 95 ? 3.527 -12.688 -14.175 1.00 97.50 95 GLY A N 1
ATOM 720 C CA . GLY A 1 95 ? 3.520 -12.237 -12.788 1.00 97.50 95 GLY A CA 1
ATOM 721 C C . GLY A 1 95 ? 2.464 -11.160 -12.517 1.00 97.50 95 GLY A C 1
ATOM 722 O O . GLY A 1 95 ? 1.686 -11.295 -11.574 1.00 97.50 95 GLY A O 1
ATOM 723 N N . ALA A 1 96 ? 2.348 -10.148 -13.388 1.00 97.50 96 ALA A N 1
ATOM 724 C CA . ALA A 1 96 ? 1.300 -9.127 -13.295 1.00 97.50 96 ALA A CA 1
ATOM 725 C C . ALA A 1 96 ? -0.115 -9.732 -13.346 1.00 97.50 96 ALA A C 1
ATOM 727 O O . ALA A 1 96 ? -0.955 -9.428 -12.499 1.00 97.50 96 ALA A O 1
ATOM 728 N N . THR A 1 97 ? -0.367 -10.637 -14.293 1.00 98.06 97 THR A N 1
ATOM 729 C CA . THR A 1 97 ? -1.663 -11.320 -14.439 1.00 98.06 97 THR A CA 1
ATOM 730 C C . THR A 1 97 ? -1.987 -12.165 -13.208 1.00 98.06 97 THR A C 1
ATOM 732 O O . THR A 1 97 ? -3.108 -12.122 -12.706 1.00 98.06 97 THR A O 1
ATOM 735 N N . THR A 1 98 ? -0.992 -12.870 -12.663 1.00 98.50 98 THR A N 1
ATOM 736 C CA . THR A 1 98 ? -1.136 -13.653 -11.426 1.00 98.50 98 THR A CA 1
ATOM 737 C C . THR A 1 98 ? -1.562 -12.772 -10.248 1.00 98.50 98 THR A C 1
ATOM 739 O O . THR A 1 98 ? -2.503 -13.116 -9.530 1.00 98.50 98 THR A O 1
ATOM 742 N N . ILE A 1 99 ? -0.919 -11.610 -10.069 1.00 98.56 99 ILE A N 1
ATOM 743 C CA . ILE A 1 99 ? -1.269 -10.661 -8.999 1.00 98.56 99 ILE A CA 1
ATOM 744 C C . ILE A 1 99 ? -2.679 -10.100 -9.211 1.00 98.56 99 ILE A C 1
ATOM 746 O O . ILE A 1 99 ? -3.446 -10.036 -8.250 1.00 98.56 99 ILE A O 1
ATOM 750 N N . ILE A 1 100 ? -3.045 -9.747 -10.450 1.00 98.62 100 ILE A N 1
ATOM 751 C CA . ILE A 1 100 ? -4.392 -9.269 -10.799 1.00 98.62 100 ILE A CA 1
ATOM 752 C C . ILE A 1 100 ? -5.453 -10.303 -10.424 1.00 98.62 100 ILE A C 1
ATOM 754 O O . ILE A 1 100 ? -6.405 -9.970 -9.725 1.00 98.62 100 ILE A O 1
ATOM 758 N N . ILE A 1 101 ? -5.274 -11.562 -10.823 1.00 98.69 101 ILE A N 1
ATOM 759 C CA . ILE A 1 101 ? -6.226 -12.630 -10.498 1.00 98.69 101 ILE A CA 1
ATOM 760 C C . ILE A 1 101 ? -6.356 -12.775 -8.977 1.00 98.69 101 ILE A C 1
ATOM 762 O O . ILE A 1 101 ? -7.471 -12.793 -8.452 1.00 98.69 101 ILE A O 1
ATOM 766 N N . ALA A 1 102 ? -5.232 -12.819 -8.255 1.00 98.69 102 ALA A N 1
ATOM 767 C CA . ALA A 1 102 ? -5.238 -12.964 -6.803 1.00 98.69 102 ALA A CA 1
ATOM 768 C C . ALA A 1 102 ? -5.970 -11.806 -6.100 1.00 98.69 102 ALA A C 1
ATOM 770 O O . ALA A 1 102 ? -6.830 -12.052 -5.248 1.00 98.69 102 ALA A O 1
ATOM 771 N N . VAL A 1 103 ? -5.675 -10.553 -6.472 1.00 98.75 103 VAL A N 1
ATOM 772 C CA . VAL A 1 103 ? -6.313 -9.376 -5.860 1.00 98.75 103 VAL A CA 1
ATOM 773 C C . VAL A 1 103 ? -7.782 -9.244 -6.262 1.00 98.75 103 VAL A C 1
ATOM 775 O O . VAL A 1 103 ? -8.600 -8.886 -5.418 1.00 98.75 103 VAL A O 1
ATOM 778 N N . SER A 1 104 ? -8.160 -9.591 -7.495 1.00 98.75 104 SER A N 1
ATOM 779 C CA . SER A 1 104 ? -9.562 -9.583 -7.929 1.00 98.75 104 SER A CA 1
ATOM 780 C C . SER A 1 104 ? -10.396 -10.588 -7.140 1.00 98.75 104 SER A C 1
ATOM 782 O O . SER A 1 104 ? -11.464 -10.236 -6.637 1.00 98.75 104 SER A O 1
ATOM 784 N N . ILE A 1 105 ? -9.900 -11.818 -6.966 1.00 98.75 105 ILE A N 1
ATOM 785 C CA . ILE A 1 105 ? -10.588 -12.837 -6.163 1.00 98.75 105 ILE A CA 1
ATOM 786 C C . ILE A 1 105 ? -10.718 -12.366 -4.710 1.00 98.75 105 ILE A C 1
ATOM 788 O O . ILE A 1 105 ? -11.806 -12.461 -4.131 1.00 98.75 105 ILE A O 1
ATOM 792 N N . LEU A 1 106 ? -9.641 -11.830 -4.122 1.00 98.69 106 LEU A N 1
ATOM 793 C CA . LEU A 1 106 ? -9.673 -11.330 -2.748 1.00 98.69 106 LEU A CA 1
ATOM 794 C C . LEU A 1 106 ? -10.644 -10.151 -2.597 1.00 98.69 106 LEU A C 1
ATOM 796 O O . LEU A 1 106 ? -11.407 -10.114 -1.634 1.00 98.69 106 LEU A O 1
ATOM 800 N N . GLY A 1 107 ? -10.662 -9.229 -3.560 1.00 98.62 107 GLY A N 1
ATOM 801 C CA . GLY A 1 107 ? -11.555 -8.074 -3.585 1.00 98.62 107 GLY A CA 1
ATOM 802 C C . GLY A 1 107 ? -13.026 -8.474 -3.675 1.00 98.62 107 GLY A C 1
ATOM 803 O O . GLY A 1 107 ? -13.844 -7.989 -2.893 1.00 98.62 107 GLY A O 1
ATOM 804 N N . VAL A 1 108 ? -13.365 -9.422 -4.556 1.00 98.62 108 VAL A N 1
ATOM 805 C CA . VAL A 1 108 ? -14.727 -9.976 -4.653 1.00 98.62 108 VAL A CA 1
ATOM 806 C C . VAL A 1 108 ? -15.127 -10.660 -3.347 1.00 98.62 108 VAL A C 1
ATOM 808 O O . VAL A 1 108 ? -16.241 -10.456 -2.860 1.00 98.62 108 VAL A O 1
ATOM 811 N N . TRP A 1 109 ? -14.231 -11.442 -2.743 1.00 98.38 109 TRP A N 1
ATOM 812 C CA . TRP A 1 109 ? -14.493 -12.068 -1.448 1.00 98.38 109 TRP A CA 1
ATOM 813 C C . TRP A 1 109 ? -14.709 -11.030 -0.337 1.00 98.38 109 TRP A C 1
ATOM 815 O O . TRP A 1 109 ? -15.695 -11.121 0.393 1.00 98.38 109 TRP A O 1
ATOM 825 N N . ALA A 1 110 ? -13.858 -10.007 -0.249 1.00 98.19 110 ALA A N 1
ATOM 826 C CA . ALA A 1 110 ? -13.981 -8.923 0.723 1.00 98.19 110 ALA A CA 1
ATOM 827 C C . ALA A 1 110 ? -15.291 -8.137 0.555 1.00 98.19 110 ALA A C 1
ATOM 829 O O . ALA A 1 110 ? -15.956 -7.810 1.540 1.00 98.19 110 ALA A O 1
ATOM 830 N N . TYR A 1 111 ? -15.707 -7.881 -0.687 1.00 98.12 111 TYR A N 1
ATOM 831 C CA . TYR A 1 111 ? -16.989 -7.246 -0.976 1.00 98.12 111 TYR A CA 1
ATOM 832 C C . TYR A 1 111 ? -18.165 -8.127 -0.534 1.00 98.12 111 TYR A C 1
ATOM 834 O O . TYR A 1 111 ? -19.092 -7.645 0.116 1.00 98.12 111 TYR A O 1
ATOM 842 N N . ARG A 1 112 ? -18.108 -9.441 -0.791 1.00 97.25 112 ARG A N 1
ATOM 843 C CA . ARG A 1 112 ? -19.124 -10.387 -0.298 1.00 97.25 112 ARG A CA 1
ATOM 844 C C . ARG A 1 112 ? -19.177 -10.427 1.228 1.00 97.25 112 ARG A C 1
ATOM 846 O O . ARG A 1 112 ? -20.272 -10.514 1.775 1.00 97.25 112 ARG A O 1
ATOM 853 N N . LEU A 1 113 ? -18.039 -10.328 1.920 1.00 96.06 113 LEU A N 1
ATOM 854 C CA . LEU A 1 113 ? -18.024 -10.201 3.381 1.00 96.06 113 LEU A CA 1
ATOM 855 C C . LEU A 1 113 ? -18.711 -8.919 3.854 1.00 96.06 113 LEU A C 1
ATOM 857 O O . LEU A 1 113 ? -19.450 -8.956 4.829 1.00 96.06 113 LEU A O 1
ATOM 861 N N . LYS A 1 114 ? -18.490 -7.798 3.160 1.00 95.62 114 LYS A N 1
ATOM 862 C CA . LYS A 1 114 ? -19.126 -6.512 3.475 1.00 95.62 114 LYS A CA 1
ATOM 863 C C . LYS A 1 114 ? -20.648 -6.593 3.397 1.00 95.62 114 LYS A C 1
ATOM 865 O O . LYS A 1 114 ? -21.322 -6.134 4.312 1.00 95.62 114 LYS A O 1
ATOM 870 N N . VAL A 1 115 ? -21.169 -7.136 2.296 1.00 95.81 115 VAL A N 1
ATOM 871 C CA . VAL A 1 115 ? -22.616 -7.188 2.028 1.00 95.81 115 VAL A CA 1
ATOM 872 C C . VAL A 1 115 ? -23.320 -8.181 2.953 1.00 95.81 115 VAL A C 1
ATOM 874 O O . VAL A 1 115 ? -24.441 -7.927 3.372 1.00 95.81 115 VAL A O 1
ATOM 877 N N . ASN A 1 116 ? -22.645 -9.271 3.327 1.00 94.94 116 ASN A N 1
ATOM 878 C CA . ASN A 1 116 ? -23.190 -10.298 4.219 1.00 94.94 116 ASN A CA 1
ATOM 879 C C . ASN A 1 116 ? -22.778 -10.110 5.693 1.00 94.94 116 ASN A C 1
ATOM 881 O O . ASN A 1 116 ? -22.876 -11.049 6.484 1.00 94.94 116 ASN A O 1
ATOM 885 N N . ALA A 1 117 ? -22.258 -8.936 6.063 1.00 94.00 117 ALA A N 1
ATOM 886 C CA . ALA A 1 117 ? -21.833 -8.654 7.429 1.00 94.00 117 ALA A CA 1
ATOM 887 C C . ALA A 1 117 ? -23.037 -8.620 8.382 1.00 94.00 117 ALA A C 1
ATOM 889 O O . ALA A 1 117 ? -24.103 -8.100 8.049 1.00 94.00 117 ALA A O 1
ATOM 890 N N . ILE A 1 118 ? -22.852 -9.122 9.605 1.00 90.88 118 ILE A N 1
ATOM 891 C CA . ILE A 1 118 ? -23.868 -8.985 10.653 1.00 90.88 118 ILE A CA 1
ATOM 892 C C . ILE A 1 118 ? -23.822 -7.542 11.160 1.00 90.88 118 ILE A C 1
ATOM 894 O O . ILE A 1 118 ? -22.878 -7.139 11.842 1.00 90.88 118 ILE A O 1
ATOM 898 N N . GLY A 1 119 ? -24.841 -6.755 10.815 1.00 91.88 119 GLY A N 1
ATOM 899 C CA . GLY A 1 119 ? -24.878 -5.317 11.074 1.00 91.88 119 GLY A CA 1
ATOM 900 C C . GLY A 1 119 ? -23.884 -4.531 10.211 1.00 91.88 119 GLY A C 1
ATOM 901 O O . GLY A 1 119 ? -23.310 -5.036 9.251 1.00 91.88 119 GLY A O 1
ATOM 902 N N . LYS A 1 120 ? -23.658 -3.256 10.546 1.00 92.25 120 LYS A N 1
ATOM 903 C CA . LYS A 1 120 ? -22.755 -2.404 9.759 1.00 92.25 120 LYS A CA 1
ATOM 904 C C . LYS A 1 120 ? -21.293 -2.862 9.919 1.00 92.25 120 LYS A C 1
ATOM 906 O O . LYS A 1 120 ? -20.814 -2.892 11.057 1.00 92.25 120 LYS A O 1
ATOM 911 N N . PRO A 1 121 ? -20.569 -3.209 8.841 1.00 95.31 121 PRO A N 1
ATOM 912 C CA . PRO A 1 121 ? -19.157 -3.566 8.937 1.00 95.31 121 PRO A CA 1
ATOM 913 C C . PRO A 1 121 ? -18.311 -2.355 9.350 1.00 95.31 121 PRO A C 1
ATOM 915 O O . PRO A 1 121 ? -18.697 -1.195 9.152 1.00 95.31 121 PRO A O 1
ATOM 918 N N . HIS A 1 122 ? -17.139 -2.620 9.922 1.00 95.75 122 HIS A N 1
ATOM 919 C CA . HIS A 1 122 ? -16.193 -1.572 10.280 1.00 95.75 122 HIS A CA 1
ATOM 920 C C . HIS A 1 122 ? -15.673 -0.868 9.008 1.00 95.75 122 HIS A C 1
ATOM 922 O O . HIS A 1 122 ? -15.295 -1.543 8.047 1.00 95.75 122 HIS A O 1
ATOM 928 N N . PRO A 1 123 ? -15.596 0.477 8.976 1.00 97.19 123 PRO A N 1
ATOM 929 C CA . PRO A 1 123 ? -15.275 1.230 7.759 1.00 97.19 123 PRO A CA 1
ATOM 930 C C . PRO A 1 123 ? -13.866 0.991 7.210 1.00 97.19 123 PRO A C 1
ATOM 932 O O . PRO A 1 123 ? -13.634 1.264 6.041 1.00 97.19 123 PRO A O 1
ATOM 935 N N . CYS A 1 124 ? -12.939 0.443 8.002 1.00 97.31 124 CYS A N 1
ATOM 936 C CA . CYS A 1 124 ? -11.630 -0.013 7.508 1.00 97.31 124 CYS A CA 1
ATOM 937 C C . CYS A 1 124 ? -11.753 -1.016 6.343 1.00 97.31 124 CYS A C 1
ATOM 939 O O . CYS A 1 124 ? -10.904 -1.038 5.458 1.00 97.31 124 CYS A O 1
ATOM 941 N N . LEU A 1 125 ? -12.851 -1.780 6.271 1.00 97.62 125 LEU A N 1
ATOM 942 C CA . LEU A 1 125 ? -13.103 -2.674 5.141 1.00 97.62 125 LEU A CA 1
ATOM 943 C C . LEU A 1 125 ? -13.156 -1.902 3.809 1.00 97.62 125 LEU A C 1
ATOM 945 O O . LEU A 1 125 ? -12.565 -2.341 2.825 1.00 97.62 125 LEU A O 1
ATOM 949 N N . ASP A 1 126 ? -13.790 -0.726 3.781 1.00 98.31 126 ASP A N 1
ATOM 950 C CA . ASP A 1 126 ? -13.872 0.106 2.572 1.00 98.31 126 ASP A CA 1
ATOM 951 C C . ASP A 1 126 ? -12.501 0.644 2.144 1.00 98.31 126 ASP A C 1
ATOM 953 O O . ASP A 1 126 ? -12.234 0.784 0.951 1.00 98.31 126 ASP A O 1
ATOM 957 N N . TRP A 1 127 ? -11.604 0.875 3.106 1.00 98.62 127 TRP A N 1
ATOM 958 C CA . TRP A 1 127 ? -10.216 1.245 2.830 1.00 98.62 127 TRP A CA 1
ATOM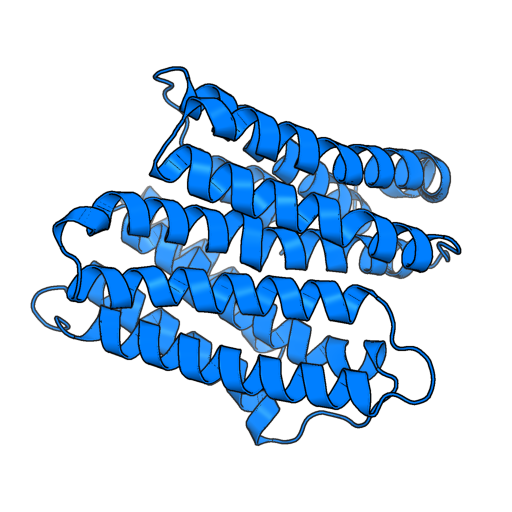 959 C C . TRP A 1 127 ? -9.461 0.088 2.175 1.00 98.62 127 TRP A C 1
ATOM 961 O O . TRP A 1 127 ? -8.753 0.302 1.196 1.00 98.62 127 TRP A O 1
ATOM 971 N N . TYR A 1 128 ? -9.656 -1.148 2.641 1.00 98.62 128 TYR A N 1
ATOM 972 C CA . TYR A 1 128 ? -9.051 -2.324 2.006 1.00 98.62 128 TYR A CA 1
ATOM 973 C C . TYR A 1 128 ? -9.586 -2.582 0.598 1.00 98.62 128 TYR A C 1
ATOM 975 O O . TYR A 1 128 ? -8.803 -2.903 -0.293 1.00 98.62 128 TYR A O 1
ATOM 983 N N . LEU A 1 129 ? -10.887 -2.390 0.363 1.00 98.75 129 LEU A N 1
ATOM 984 C CA . LEU A 1 129 ? -11.455 -2.470 -0.987 1.00 98.75 129 LEU A CA 1
ATOM 985 C C . LEU A 1 129 ? -10.853 -1.411 -1.921 1.00 98.75 129 LEU A C 1
ATOM 987 O O . LEU A 1 129 ? -10.451 -1.745 -3.035 1.00 98.75 129 LEU A O 1
ATOM 991 N N . ALA A 1 130 ? -10.734 -0.161 -1.463 1.00 98.81 130 ALA A N 1
ATOM 992 C CA . ALA A 1 130 ? -10.107 0.907 -2.241 1.00 98.81 130 ALA A CA 1
ATOM 993 C C . ALA A 1 130 ? -8.620 0.624 -2.526 1.00 98.81 130 ALA A C 1
ATOM 995 O O . ALA A 1 130 ? -8.160 0.821 -3.651 1.00 98.81 130 ALA A O 1
ATOM 996 N N . ALA A 1 131 ? -7.881 0.106 -1.543 1.00 98.81 131 ALA A N 1
ATOM 997 C CA . ALA A 1 131 ? -6.486 -0.288 -1.711 1.00 98.81 131 ALA A CA 1
ATOM 998 C C . ALA A 1 131 ? -6.322 -1.426 -2.733 1.00 98.81 131 ALA A C 1
ATOM 1000 O O . ALA A 1 131 ? -5.476 -1.337 -3.622 1.00 98.81 131 ALA A O 1
ATOM 1001 N N . MET A 1 132 ? -7.147 -2.475 -2.653 1.00 98.81 132 MET A N 1
ATOM 1002 C CA . MET A 1 132 ? -7.133 -3.580 -3.621 1.00 98.81 132 MET A CA 1
ATOM 1003 C C . MET A 1 132 ? -7.489 -3.114 -5.035 1.00 98.81 132 MET A C 1
ATOM 1005 O O . MET A 1 132 ? -6.864 -3.561 -5.996 1.00 98.81 132 MET A O 1
ATOM 1009 N N . LEU A 1 133 ? -8.436 -2.180 -5.170 1.00 98.88 133 LEU A N 1
ATOM 1010 C CA . LEU A 1 133 ? -8.743 -1.555 -6.456 1.00 98.88 133 LEU A CA 1
ATOM 1011 C C . LEU A 1 133 ? -7.538 -0.774 -7.000 1.00 98.88 133 LEU A C 1
ATOM 1013 O O . LEU A 1 133 ? -7.221 -0.888 -8.181 1.00 98.88 133 LEU A O 1
ATOM 1017 N N . CYS A 1 134 ? -6.822 -0.039 -6.145 1.00 98.81 134 CYS A N 1
ATOM 1018 C CA . CYS A 1 134 ? -5.589 0.641 -6.540 1.00 98.81 134 CYS A CA 1
ATOM 1019 C C . CYS A 1 134 ? -4.517 -0.349 -7.015 1.00 98.81 134 CYS A C 1
ATOM 1021 O O . CYS A 1 134 ? -3.908 -0.106 -8.051 1.00 98.81 134 CYS A O 1
ATOM 1023 N N . LEU A 1 135 ? -4.319 -1.480 -6.322 1.00 98.75 135 LEU A N 1
ATOM 1024 C CA . LEU A 1 135 ? -3.380 -2.523 -6.759 1.00 98.75 135 LEU A CA 1
ATOM 1025 C C . LEU A 1 135 ? -3.777 -3.106 -8.120 1.00 98.75 135 LEU A C 1
ATOM 1027 O O . LEU A 1 135 ? -2.933 -3.230 -9.006 1.00 98.75 135 LEU A O 1
ATOM 1031 N N . PHE A 1 136 ? -5.062 -3.422 -8.300 1.00 98.81 136 PHE A N 1
ATOM 1032 C CA . PHE A 1 136 ? -5.597 -3.909 -9.570 1.00 98.81 136 PHE A CA 1
ATOM 1033 C C . PHE A 1 136 ? -5.303 -2.927 -10.713 1.00 98.81 136 PHE A C 1
ATOM 1035 O O . PHE A 1 136 ? -4.737 -3.322 -11.731 1.00 98.81 136 PHE A O 1
ATOM 1042 N N . ILE A 1 137 ? -5.611 -1.639 -10.522 1.00 98.75 137 ILE A N 1
ATOM 1043 C CA . ILE A 1 137 ? -5.350 -0.585 -11.515 1.00 98.75 137 ILE A CA 1
ATOM 1044 C C . ILE A 1 137 ? -3.846 -0.447 -11.775 1.00 98.75 137 ILE A C 1
ATOM 1046 O O . ILE A 1 137 ? -3.423 -0.396 -12.931 1.00 98.75 137 ILE A O 1
ATOM 1050 N N . ALA A 1 138 ? -3.024 -0.425 -10.723 1.00 98.44 138 ALA A N 1
ATOM 1051 C CA . ALA A 1 138 ? -1.583 -0.239 -10.837 1.00 98.44 138 ALA A CA 1
ATOM 1052 C C . ALA A 1 138 ? -0.924 -1.345 -11.664 1.00 98.44 138 ALA A C 1
ATOM 1054 O O . ALA A 1 138 ? -0.106 -1.073 -12.544 1.00 98.44 138 ALA A O 1
ATOM 1055 N N . VAL A 1 139 ? -1.266 -2.604 -11.393 1.00 98.19 139 VAL A N 1
ATOM 1056 C CA . VAL A 1 139 ? -0.728 -3.749 -12.137 1.00 98.19 139 VAL A CA 1
ATOM 1057 C C . VAL A 1 139 ? -1.345 -3.813 -13.538 1.00 98.19 139 VAL A C 1
ATOM 1059 O O . VAL A 1 139 ? -0.634 -4.083 -14.508 1.00 98.19 139 VAL A O 1
ATOM 1062 N N . GLY A 1 140 ? -2.624 -3.449 -13.676 1.00 98.25 140 GLY A N 1
ATOM 1063 C CA . GLY A 1 140 ? -3.303 -3.302 -14.964 1.00 98.25 140 GLY A CA 1
ATOM 1064 C C . GLY A 1 140 ? -2.609 -2.306 -15.895 1.00 98.25 140 GLY A C 1
ATOM 1065 O O . GLY A 1 140 ? -2.469 -2.591 -17.081 1.00 98.25 140 GLY A O 1
ATOM 1066 N N . CYS A 1 141 ? -2.065 -1.201 -15.371 1.00 97.88 141 CYS A N 1
ATOM 1067 C CA . CYS A 1 141 ? -1.297 -0.226 -16.158 1.00 97.88 141 CYS A CA 1
ATOM 1068 C C . CYS A 1 141 ? -0.092 -0.856 -16.882 1.00 97.88 141 CYS A C 1
ATOM 1070 O O . CYS A 1 141 ? 0.227 -0.464 -18.004 1.00 97.88 141 CYS A O 1
ATOM 1072 N N . ILE A 1 142 ? 0.562 -1.855 -16.279 1.00 94.50 142 ILE A N 1
ATOM 1073 C CA . ILE A 1 142 ? 1.707 -2.550 -16.890 1.00 94.50 142 ILE A CA 1
ATOM 1074 C C . ILE A 1 142 ? 1.264 -3.424 -18.065 1.00 94.50 142 ILE A C 1
ATOM 1076 O O . ILE A 1 142 ? 1.942 -3.460 -19.094 1.00 94.50 142 ILE A O 1
ATOM 1080 N N . ILE A 1 143 ? 0.116 -4.092 -17.934 1.00 95.81 143 ILE A N 1
ATOM 1081 C CA . ILE A 1 143 ? -0.484 -4.866 -19.025 1.00 95.81 143 ILE A CA 1
ATOM 1082 C C . ILE A 1 143 ? -0.957 -3.921 -20.133 1.00 95.81 143 ILE A C 1
ATOM 1084 O O . ILE A 1 143 ? -0.606 -4.119 -21.291 1.00 95.81 143 ILE A O 1
ATOM 1088 N N . MET A 1 144 ? -1.661 -2.842 -19.786 1.00 96.62 144 MET A N 1
ATOM 1089 C CA . MET A 1 144 ? -2.139 -1.845 -20.749 1.00 96.62 144 MET A CA 1
ATOM 1090 C C . MET A 1 144 ? -1.005 -1.190 -21.538 1.00 96.62 144 MET A C 1
ATOM 1092 O O . MET A 1 144 ? -1.156 -0.935 -22.730 1.00 96.62 144 MET A O 1
ATOM 1096 N N . GLY A 1 145 ? 0.161 -0.994 -20.918 1.00 94.69 145 GLY A N 1
ATOM 1097 C CA . GLY A 1 145 ? 1.344 -0.489 -21.610 1.00 94.69 145 GLY A CA 1
ATOM 1098 C C . GLY A 1 145 ? 1.828 -1.399 -22.744 1.00 94.69 145 GLY A C 1
ATOM 1099 O O . GLY A 1 145 ? 2.523 -0.924 -23.638 1.00 94.69 145 GLY A O 1
ATOM 1100 N N . TYR A 1 146 ? 1.478 -2.690 -22.758 1.00 92.38 146 TYR A N 1
ATOM 1101 C CA . TYR A 1 146 ? 1.727 -3.545 -23.922 1.00 92.38 146 TYR A CA 1
ATOM 1102 C C . TYR A 1 146 ? 0.926 -3.074 -25.140 1.00 92.38 146 TYR A C 1
ATOM 1104 O O . TYR A 1 146 ? 1.512 -2.910 -26.207 1.00 92.38 146 TYR A O 1
ATOM 1112 N N . PHE A 1 147 ? -0.366 -2.805 -24.937 1.00 95.75 147 PHE A N 1
ATOM 1113 C CA . PHE A 1 147 ? -1.331 -2.449 -25.979 1.00 95.75 147 PHE A CA 1
ATOM 1114 C C . PHE A 1 147 ? -1.255 -0.987 -26.424 1.00 95.75 147 PHE A C 1
ATOM 1116 O O . PHE A 1 147 ? -1.608 -0.696 -27.559 1.00 95.75 147 PHE A O 1
ATOM 1123 N N . ILE A 1 148 ? -0.793 -0.081 -25.554 1.00 96.00 148 ILE A N 1
ATOM 1124 C CA . ILE A 1 148 ? -0.679 1.358 -25.849 1.00 96.00 148 ILE A CA 1
ATOM 1125 C C . ILE A 1 148 ? 0.767 1.814 -25.595 1.00 96.00 148 ILE A C 1
ATOM 1127 O O . ILE A 1 148 ? 1.071 2.375 -24.530 1.00 96.00 148 ILE A O 1
ATOM 1131 N N . PRO A 1 149 ? 1.704 1.522 -26.518 1.00 94.06 149 PRO A N 1
ATOM 1132 C CA . PRO A 1 149 ? 3.121 1.805 -26.328 1.00 94.06 149 PRO A CA 1
ATOM 1133 C C . PRO A 1 149 ? 3.430 3.283 -26.076 1.00 94.06 149 PRO A C 1
ATOM 1135 O O . PRO A 1 149 ? 4.320 3.581 -25.274 1.00 94.06 149 PRO A O 1
ATOM 1138 N N . GLU A 1 150 ? 2.672 4.192 -26.692 1.00 96.88 150 GLU A N 1
ATOM 1139 C CA . GLU A 1 150 ? 2.856 5.645 -26.582 1.00 96.88 150 GLU A CA 1
ATOM 1140 C C . GLU A 1 150 ? 2.628 6.141 -25.147 1.00 96.88 150 GLU A C 1
ATOM 1142 O O . GLU A 1 150 ? 3.252 7.105 -24.708 1.00 96.88 150 GLU A O 1
ATOM 1147 N N . GLN A 1 151 ? 1.777 5.454 -24.379 1.00 97.00 151 GLN A N 1
ATOM 1148 C CA . GLN A 1 151 ? 1.425 5.827 -23.004 1.00 97.00 151 GLN A CA 1
ATOM 1149 C C . GLN A 1 151 ? 2.239 5.072 -21.941 1.00 97.00 151 GLN A C 1
ATOM 1151 O O . GLN A 1 151 ? 2.009 5.254 -20.745 1.00 97.00 151 GLN A O 1
ATOM 1156 N N . ARG A 1 152 ? 3.224 4.242 -22.320 1.00 95.62 152 ARG A N 1
ATOM 1157 C CA . ARG A 1 152 ? 4.001 3.412 -21.371 1.00 95.62 152 ARG A CA 1
ATOM 1158 C C . ARG A 1 152 ? 4.645 4.208 -20.238 1.00 95.62 152 ARG A C 1
ATOM 1160 O O . ARG A 1 152 ? 4.688 3.720 -19.109 1.00 95.62 152 ARG A O 1
ATOM 1167 N N . ALA A 1 153 ? 5.165 5.400 -20.527 1.00 96.25 153 ALA A N 1
ATOM 1168 C CA . ALA A 1 153 ? 5.795 6.248 -19.518 1.00 96.25 153 ALA A CA 1
ATOM 1169 C C . ALA A 1 153 ? 4.770 6.740 -18.482 1.00 96.25 153 ALA A C 1
ATOM 1171 O O . ALA A 1 153 ? 4.966 6.534 -17.284 1.00 96.25 153 ALA A O 1
ATOM 1172 N N . ALA A 1 154 ? 3.643 7.293 -18.942 1.00 97.19 154 ALA A N 1
ATOM 1173 C CA . ALA A 1 154 ? 2.550 7.749 -18.084 1.00 97.19 154 ALA A CA 1
ATOM 1174 C C . ALA A 1 154 ? 1.943 6.594 -17.266 1.00 97.19 154 ALA A C 1
ATOM 1176 O O . ALA A 1 154 ? 1.780 6.701 -16.051 1.00 97.19 154 ALA A O 1
ATOM 1177 N N . LEU A 1 155 ? 1.710 5.440 -17.897 1.00 97.88 155 LEU A N 1
ATOM 1178 C CA . LEU A 1 155 ? 1.201 4.234 -17.236 1.00 97.88 155 LEU A CA 1
ATOM 1179 C C . LEU A 1 155 ? 2.170 3.689 -16.176 1.00 97.88 155 LEU A C 1
ATOM 1181 O O . LEU A 1 155 ? 1.731 3.187 -15.141 1.00 97.88 155 LEU A O 1
ATOM 1185 N N . ARG A 1 156 ? 3.487 3.817 -16.377 1.00 96.44 156 ARG A N 1
ATOM 1186 C CA . ARG A 1 156 ? 4.485 3.468 -15.352 1.00 96.44 156 ARG A CA 1
ATOM 1187 C C . ARG A 1 156 ? 4.428 4.428 -14.163 1.00 96.44 156 ARG A C 1
ATOM 1189 O O . ARG A 1 156 ? 4.537 3.981 -13.023 1.00 96.44 156 ARG A O 1
ATOM 1196 N N . ILE A 1 157 ? 4.238 5.723 -14.409 1.00 95.88 157 ILE A N 1
ATOM 1197 C CA . ILE A 1 157 ? 4.061 6.718 -13.343 1.00 95.88 157 ILE A CA 1
ATOM 1198 C C . ILE A 1 157 ? 2.799 6.398 -12.536 1.00 95.88 157 ILE A C 1
ATOM 1200 O O . ILE A 1 157 ? 2.869 6.353 -11.305 1.00 95.88 157 ILE A O 1
ATOM 1204 N N . LEU A 1 158 ? 1.681 6.097 -13.204 1.00 97.75 158 LEU A N 1
ATOM 1205 C CA . LEU A 1 158 ? 0.463 5.636 -12.537 1.00 97.75 158 LEU A CA 1
ATOM 1206 C C . LEU A 1 158 ? 0.701 4.372 -11.715 1.00 97.75 158 LEU A C 1
ATOM 1208 O O . LEU A 1 158 ? 0.330 4.337 -10.545 1.00 97.75 158 LEU A O 1
ATOM 1212 N N . HIS A 1 159 ? 1.347 3.359 -12.297 1.00 97.94 159 HIS A N 1
ATOM 1213 C CA . HIS A 1 159 ? 1.689 2.117 -11.607 1.00 97.94 159 HIS A CA 1
ATOM 1214 C C . HIS A 1 159 ? 2.438 2.381 -10.296 1.00 97.94 159 HIS A C 1
ATOM 1216 O O . HIS A 1 159 ? 2.103 1.791 -9.270 1.00 97.94 159 HIS A O 1
ATOM 1222 N N . ILE A 1 160 ? 3.425 3.280 -10.309 1.00 96.50 160 ILE A N 1
ATOM 1223 C CA . ILE A 1 160 ? 4.197 3.621 -9.110 1.00 96.50 160 ILE A CA 1
ATOM 1224 C C . ILE A 1 160 ? 3.289 4.266 -8.056 1.00 96.50 160 ILE A C 1
ATOM 1226 O O . ILE A 1 160 ? 3.240 3.777 -6.931 1.00 96.50 160 ILE A O 1
ATOM 1230 N N . HIS A 1 161 ? 2.530 5.308 -8.409 1.00 97.38 161 HIS A N 1
ATOM 1231 C CA . HIS A 1 161 ? 1.709 6.053 -7.444 1.00 97.38 161 HIS A CA 1
ATOM 1232 C C . HIS A 1 161 ? 0.535 5.231 -6.900 1.00 97.38 161 HIS A C 1
ATOM 1234 O O . HIS A 1 161 ? 0.249 5.277 -5.703 1.00 97.38 161 HIS A O 1
ATOM 1240 N N . PHE A 1 162 ? -0.134 4.444 -7.746 1.00 98.50 162 PHE A N 1
ATOM 1241 C CA . PHE A 1 162 ? -1.208 3.565 -7.293 1.00 98.50 162 PHE A CA 1
ATOM 1242 C C . PHE A 1 162 ? -0.694 2.382 -6.466 1.00 98.50 162 PHE A C 1
ATOM 1244 O O . PHE A 1 162 ? -1.444 1.899 -5.626 1.00 98.50 162 PHE A O 1
ATOM 1251 N N . ASN A 1 163 ? 0.557 1.933 -6.622 1.00 98.19 163 ASN A N 1
ATOM 1252 C CA . ASN A 1 163 ? 1.137 0.958 -5.692 1.00 98.19 163 ASN A CA 1
ATOM 1253 C C . ASN A 1 163 ? 1.527 1.604 -4.357 1.00 98.19 163 ASN A C 1
ATOM 1255 O O . ASN A 1 163 ? 1.145 1.100 -3.303 1.00 98.19 163 ASN A O 1
ATOM 1259 N N . THR A 1 164 ? 2.267 2.715 -4.383 1.00 97.62 164 THR A N 1
ATOM 1260 C CA . THR A 1 164 ? 2.821 3.327 -3.165 1.00 97.62 164 THR A CA 1
ATOM 1261 C C . THR A 1 164 ? 1.768 4.093 -2.370 1.00 97.62 164 THR A C 1
ATOM 1263 O O . THR A 1 164 ? 1.522 3.771 -1.211 1.00 97.62 164 THR A O 1
ATOM 1266 N N . LEU A 1 165 ? 1.097 5.071 -2.975 1.00 97.81 165 LEU A N 1
ATOM 1267 C CA . LEU A 1 165 ? 0.090 5.888 -2.291 1.00 97.81 165 LEU A CA 1
ATOM 1268 C C . LEU A 1 165 ? -1.272 5.182 -2.257 1.00 97.81 165 LEU A C 1
ATOM 1270 O O . LEU A 1 165 ? -1.948 5.188 -1.233 1.00 97.81 165 LEU A O 1
ATOM 1274 N N . GLY A 1 166 ? -1.650 4.540 -3.365 1.00 98.38 166 GLY A N 1
ATOM 1275 C CA . GLY A 1 166 ? -2.904 3.797 -3.513 1.00 98.38 166 GLY A CA 1
ATOM 1276 C C . GLY A 1 166 ? -2.976 2.556 -2.635 1.00 98.38 166 GLY A C 1
ATOM 1277 O O . GLY A 1 166 ? -3.603 2.549 -1.585 1.00 98.38 166 GLY A O 1
ATOM 1278 N N . PHE A 1 167 ? -2.349 1.474 -3.067 1.00 98.75 167 PHE A N 1
ATOM 1279 C CA . PHE A 1 167 ? -2.453 0.189 -2.399 1.00 98.75 167 PHE A CA 1
ATOM 1280 C C . PHE A 1 167 ? -1.809 0.212 -1.009 1.00 98.75 167 PHE A C 1
ATOM 1282 O O . PHE A 1 167 ? -2.491 -0.046 -0.015 1.00 98.75 167 PHE A O 1
ATOM 1289 N N . ILE A 1 168 ? -0.524 0.562 -0.915 1.00 98.50 168 ILE A N 1
ATOM 1290 C CA . ILE A 1 168 ? 0.201 0.543 0.361 1.00 98.50 168 ILE A CA 1
ATOM 1291 C C . ILE A 1 168 ? -0.290 1.678 1.268 1.00 98.50 168 ILE A C 1
ATOM 1293 O O . ILE A 1 168 ? -0.653 1.422 2.415 1.00 98.50 168 ILE A O 1
ATOM 1297 N N . GLY A 1 169 ? -0.353 2.912 0.761 1.00 98.06 169 GLY A N 1
ATOM 1298 C CA . GLY A 1 169 ? -0.757 4.088 1.532 1.00 98.06 169 GLY A CA 1
ATOM 1299 C C . GLY A 1 169 ? -2.178 3.989 2.094 1.00 98.06 169 GLY A C 1
ATOM 1300 O O . GLY A 1 169 ? -2.354 4.154 3.301 1.00 98.06 169 GLY A O 1
ATOM 1301 N N . ILE A 1 170 ? -3.188 3.641 1.282 1.00 98.56 170 ILE A N 1
ATOM 1302 C CA . ILE A 1 170 ? -4.567 3.458 1.785 1.00 98.56 170 ILE A CA 1
ATOM 1303 C C . ILE A 1 170 ? -4.621 2.318 2.803 1.00 98.56 170 ILE A C 1
ATOM 1305 O O . ILE A 1 170 ? -5.236 2.480 3.858 1.00 98.56 170 ILE A O 1
ATOM 1309 N N . THR A 1 171 ? -3.969 1.182 2.530 1.00 98.38 171 THR A N 1
ATOM 1310 C CA . THR A 1 171 ? -3.943 0.058 3.481 1.00 98.38 171 THR A CA 1
ATOM 1311 C C . THR A 1 171 ? -3.357 0.498 4.816 1.00 98.38 171 THR A C 1
ATOM 1313 O O . THR A 1 171 ? -3.965 0.263 5.862 1.00 98.38 171 THR A O 1
ATOM 1316 N N . ALA A 1 172 ? -2.195 1.149 4.793 1.00 97.00 172 ALA A N 1
ATOM 1317 C CA . ALA A 1 172 ? -1.505 1.585 5.993 1.00 97.00 172 ALA A CA 1
ATOM 1318 C C . ALA A 1 172 ? -2.326 2.624 6.754 1.00 97.00 172 ALA A C 1
ATOM 1320 O O . ALA A 1 172 ? -2.619 2.407 7.921 1.00 97.00 172 ALA A O 1
ATOM 1321 N N . LEU A 1 173 ? -2.790 3.696 6.109 1.00 97.19 173 LEU A N 1
ATOM 1322 C CA . LEU A 1 173 ? -3.605 4.724 6.767 1.00 97.19 173 LEU A CA 1
ATOM 1323 C C . LEU A 1 173 ? -4.922 4.164 7.319 1.00 97.19 173 LEU A C 1
ATOM 1325 O O . LEU A 1 173 ? -5.372 4.581 8.389 1.00 97.19 173 LEU A O 1
ATOM 1329 N N . GLY A 1 174 ? -5.532 3.200 6.628 1.00 96.50 174 GLY A N 1
ATOM 1330 C CA . GLY A 1 174 ? -6.712 2.494 7.118 1.00 96.50 174 GLY A CA 1
ATOM 1331 C C . GLY A 1 174 ? -6.414 1.632 8.349 1.00 96.50 174 GLY A C 1
ATOM 1332 O O . GLY A 1 174 ? -7.212 1.592 9.285 1.00 96.50 174 GLY A O 1
ATOM 1333 N N . THR A 1 175 ? -5.257 0.969 8.366 1.00 95.19 175 THR A N 1
ATOM 1334 C CA . THR A 1 175 ? -4.868 0.013 9.415 1.00 95.19 175 THR A CA 1
ATOM 1335 C C . THR A 1 175 ? -4.265 0.703 10.639 1.00 95.19 175 THR A C 1
ATOM 1337 O O . THR A 1 175 ? -4.610 0.368 11.764 1.00 95.19 175 THR A O 1
ATOM 1340 N N . LEU A 1 176 ? -3.431 1.725 10.451 1.00 94.38 176 LEU A N 1
ATOM 1341 C CA . LEU A 1 176 ? -2.827 2.532 11.515 1.00 94.38 176 LEU A CA 1
ATOM 1342 C C . LEU A 1 176 ? -3.887 3.069 12.484 1.00 94.38 176 LEU A C 1
ATOM 1344 O O . LEU A 1 176 ? -3.723 2.994 13.700 1.00 94.38 176 LEU A O 1
ATOM 1348 N N . GLN A 1 177 ? -5.009 3.548 11.941 1.00 94.19 177 GLN A N 1
ATOM 1349 C CA . GLN A 1 177 ? -6.120 4.086 12.725 1.00 94.19 177 GLN A CA 1
ATOM 1350 C C . GLN A 1 177 ? -6.790 3.051 13.637 1.00 94.19 177 GLN A C 1
ATOM 1352 O O . GLN A 1 177 ? -7.370 3.450 14.642 1.00 94.19 177 GLN A O 1
ATOM 1357 N N . VAL A 1 178 ? -6.702 1.754 13.321 1.00 92.81 178 VAL A N 1
ATOM 1358 C CA . VAL A 1 178 ? -7.212 0.675 14.186 1.00 92.81 178 VAL A CA 1
ATOM 1359 C C . VAL A 1 178 ? -6.115 0.058 15.054 1.00 92.81 178 VAL A C 1
ATOM 1361 O O . VAL A 1 178 ? -6.384 -0.301 16.195 1.00 92.81 178 VAL A O 1
ATOM 1364 N N . LEU A 1 179 ? -4.871 0.000 14.567 1.00 92.62 179 LEU A N 1
ATOM 1365 C CA . LEU A 1 179 ? -3.748 -0.575 15.307 1.00 92.62 179 LEU A CA 1
ATOM 1366 C C . LEU A 1 179 ? -3.316 0.281 16.489 1.00 92.62 179 LEU A C 1
ATOM 1368 O O . LEU A 1 179 ? -2.974 -0.282 17.523 1.00 92.62 179 LEU A O 1
ATOM 1372 N N . LEU A 1 180 ? -3.329 1.612 16.376 1.00 92.44 180 LEU A N 1
ATOM 1373 C CA . LEU A 1 180 ? -2.899 2.459 17.488 1.00 92.44 180 LEU A CA 1
ATOM 1374 C C . LEU A 1 180 ? -3.809 2.306 18.729 1.00 92.44 180 LEU A C 1
ATOM 1376 O O . LEU A 1 180 ? -3.274 2.063 19.816 1.00 92.44 180 LEU A O 1
ATOM 1380 N N . PRO A 1 181 ? -5.154 2.357 18.614 1.00 92.06 181 PRO A N 1
ATOM 1381 C CA . PRO A 1 181 ? -6.047 2.029 19.728 1.00 92.06 181 PRO A CA 1
ATOM 1382 C C . PRO A 1 181 ? -5.796 0.635 20.321 1.00 92.06 181 PRO A C 1
ATOM 1384 O O . PRO A 1 181 ? -5.774 0.469 21.540 1.00 92.06 181 PRO A O 1
ATOM 1387 N N . THR A 1 182 ? -5.552 -0.370 19.472 1.00 91.88 182 THR A N 1
ATOM 1388 C CA . THR A 1 182 ? -5.263 -1.741 19.918 1.00 91.88 182 THR A CA 1
ATOM 1389 C C . THR A 1 182 ? -3.930 -1.833 20.661 1.00 91.88 182 THR A C 1
ATOM 1391 O O . THR A 1 182 ? -3.869 -2.397 21.749 1.00 91.88 182 THR A O 1
ATOM 1394 N N . ALA A 1 183 ? -2.863 -1.245 20.124 1.00 92.62 183 ALA A N 1
ATOM 1395 C CA . ALA A 1 183 ? -1.532 -1.276 20.725 1.00 92.62 183 ALA A CA 1
ATOM 1396 C C . ALA A 1 183 ? -1.463 -0.484 22.041 1.00 92.62 183 ALA A C 1
ATOM 1398 O O . ALA A 1 183 ? -0.677 -0.816 22.924 1.00 92.62 183 ALA A O 1
ATOM 1399 N N . THR A 1 184 ? -2.304 0.543 22.191 1.00 92.69 184 THR A N 1
ATOM 1400 C CA . THR A 1 184 ? -2.431 1.319 23.434 1.00 92.69 184 THR A CA 1
ATOM 1401 C C . THR A 1 184 ? -3.455 0.746 24.415 1.00 92.69 184 THR A C 1
ATOM 1403 O O . THR A 1 184 ? -3.548 1.262 25.527 1.00 92.69 184 THR A O 1
ATOM 1406 N N . GLN A 1 185 ? -4.212 -0.293 24.031 1.00 92.50 185 GLN A N 1
ATOM 1407 C CA . GLN A 1 185 ? -5.332 -0.854 24.805 1.00 92.50 185 GLN A CA 1
ATOM 1408 C C . GLN A 1 185 ? -6.353 0.219 25.233 1.00 92.50 185 GLN A C 1
ATOM 1410 O O . GLN A 1 185 ? -6.934 0.164 26.316 1.00 92.50 185 GLN A O 1
ATOM 1415 N N . ARG A 1 186 ? -6.555 1.235 24.384 1.00 92.44 186 ARG A N 1
ATOM 1416 C CA . ARG A 1 186 ? -7.429 2.382 24.657 1.00 92.44 186 ARG A CA 1
ATOM 1417 C C . ARG A 1 186 ? -8.289 2.686 23.438 1.00 92.44 186 ARG A C 1
ATOM 1419 O O . ARG A 1 186 ? -7.778 2.981 22.360 1.00 92.44 186 ARG A O 1
ATOM 1426 N N . SER A 1 187 ? -9.604 2.655 23.619 1.00 91.44 187 SER A N 1
ATOM 1427 C CA . SER A 1 187 ? -10.575 2.880 22.547 1.00 91.44 187 SER A CA 1
ATOM 1428 C C . SER A 1 187 ? -10.505 4.296 21.965 1.00 91.44 187 SER A C 1
ATOM 1430 O O . SER A 1 187 ? -10.438 5.268 22.716 1.00 91.44 187 SER A O 1
ATOM 1432 N N . ASP A 1 188 ? -10.632 4.405 20.643 1.00 94.44 188 ASP A N 1
ATOM 1433 C CA . ASP A 1 188 ? -10.962 5.649 19.938 1.00 94.44 188 ASP A CA 1
ATOM 1434 C C . ASP A 1 188 ? -12.440 5.581 19.507 1.00 94.44 188 ASP A C 1
ATOM 1436 O O . ASP A 1 188 ? -12.758 4.848 18.565 1.00 94.44 188 ASP A O 1
ATOM 1440 N N . PRO A 1 189 ? -13.362 6.293 20.180 1.00 91.56 189 PRO A N 1
ATOM 1441 C CA . PRO A 1 189 ? -14.788 6.224 19.862 1.00 91.56 189 PRO A CA 1
ATOM 1442 C C . PRO A 1 189 ? -15.134 6.850 18.500 1.00 91.56 189 PRO A C 1
ATOM 1444 O O . PRO A 1 189 ? -16.153 6.503 17.900 1.00 91.56 189 PRO A O 1
ATOM 1447 N N . GLU A 1 190 ? -14.291 7.743 17.976 1.00 94.50 190 GLU A N 1
ATOM 1448 C CA . GLU A 1 190 ? -14.560 8.497 16.747 1.00 94.50 190 GLU A CA 1
ATOM 1449 C C . GLU A 1 190 ? -13.902 7.878 15.505 1.00 94.50 190 GLU A C 1
ATOM 1451 O O . GLU A 1 190 ? -14.212 8.290 14.380 1.00 94.50 190 GLU A O 1
ATOM 1456 N N . VAL A 1 191 ? -13.055 6.851 15.670 1.00 95.25 191 VAL A N 1
ATOM 1457 C CA . VAL A 1 191 ? -12.293 6.222 14.575 1.00 95.25 191 VAL A CA 1
ATOM 1458 C C . VAL A 1 191 ? -13.177 5.846 13.392 1.00 95.25 191 VAL A C 1
ATOM 1460 O O . VAL A 1 191 ? -12.879 6.189 12.250 1.00 95.25 191 VAL A O 1
ATOM 1463 N N . ALA A 1 192 ? -14.325 5.215 13.641 1.00 94.94 192 ALA A N 1
ATOM 1464 C CA . ALA A 1 192 ? -15.196 4.761 12.569 1.00 94.94 192 ALA A CA 1
ATOM 1465 C C . ALA A 1 192 ? -15.833 5.935 11.798 1.00 94.94 192 ALA A C 1
ATOM 1467 O O . ALA A 1 192 ? -15.991 5.871 10.575 1.00 94.94 192 ALA A O 1
ATOM 1468 N N . ALA A 1 193 ? -16.214 7.013 12.486 1.00 95.94 193 ALA A N 1
ATOM 1469 C CA . ALA A 1 193 ? -16.762 8.203 11.838 1.00 95.94 193 ALA A CA 1
ATOM 1470 C C . ALA A 1 193 ? -15.687 8.915 11.005 1.00 95.94 193 ALA A C 1
ATOM 1472 O O . ALA A 1 193 ? -15.909 9.209 9.825 1.00 95.94 193 ALA A O 1
ATOM 1473 N N . ARG A 1 194 ? -14.498 9.089 11.590 1.00 96.56 194 ARG A N 1
ATOM 1474 C CA . ARG A 1 194 ? -13.333 9.697 10.947 1.00 96.56 194 ARG A CA 1
ATOM 1475 C C . ARG A 1 194 ? -12.905 8.932 9.692 1.00 96.56 194 ARG A C 1
ATOM 1477 O O . ARG A 1 194 ? -12.807 9.521 8.618 1.00 96.56 194 ARG A O 1
ATOM 1484 N N . MET A 1 195 ? -12.776 7.608 9.772 1.00 97.12 195 MET A N 1
ATOM 1485 C CA . MET A 1 195 ? -12.414 6.760 8.629 1.00 97.12 195 MET A CA 1
ATOM 1486 C C . MET A 1 195 ? -13.394 6.875 7.455 1.00 97.12 195 MET A C 1
ATOM 1488 O O . MET A 1 195 ? -12.959 6.927 6.303 1.00 97.12 195 MET A O 1
ATOM 1492 N N . ARG A 1 196 ? -14.708 6.945 7.716 1.00 96.62 196 ARG A N 1
ATOM 1493 C CA . ARG A 1 196 ? -15.716 7.153 6.656 1.00 96.62 196 ARG A CA 1
ATOM 1494 C C . ARG A 1 196 ? -15.555 8.510 5.981 1.00 96.62 196 ARG A C 1
ATOM 1496 O O . ARG A 1 196 ? -15.618 8.599 4.758 1.00 96.62 196 ARG A O 1
ATOM 1503 N N . LYS A 1 197 ? -15.327 9.560 6.773 1.00 96.75 197 LYS A N 1
ATOM 1504 C CA . LYS A 1 197 ? -15.114 10.923 6.272 1.00 96.75 197 LYS A CA 1
ATOM 1505 C C . LYS A 1 197 ? -13.838 11.027 5.434 1.00 96.75 197 LYS A C 1
ATOM 1507 O O . LYS A 1 197 ? -13.832 11.741 4.435 1.00 96.75 197 LYS A O 1
ATOM 1512 N N . HIS A 1 198 ? -12.773 10.345 5.844 1.00 98.06 198 HIS A N 1
ATOM 1513 C CA . HIS A 1 198 ? -11.437 10.487 5.265 1.00 98.06 198 HIS A CA 1
ATOM 1514 C C . HIS A 1 198 ? -11.226 9.720 3.964 1.00 98.06 198 HIS A C 1
ATOM 1516 O O . HIS A 1 198 ? -10.470 10.197 3.121 1.00 98.06 198 HIS A O 1
ATOM 1522 N N . LEU A 1 199 ? -11.909 8.588 3.762 1.00 98.06 199 LEU A N 1
ATOM 1523 C CA . LEU A 1 199 ? -11.662 7.729 2.601 1.00 98.06 199 LEU A CA 1
ATOM 1524 C C . LEU A 1 199 ? -11.787 8.480 1.267 1.00 98.06 199 LEU A C 1
ATOM 1526 O O . LEU A 1 199 ? -10.925 8.342 0.406 1.00 98.06 199 LEU A O 1
ATOM 1530 N N . LYS A 1 200 ? -12.817 9.324 1.113 1.00 97.69 200 LYS A N 1
ATOM 1531 C CA . LYS A 1 200 ? -13.021 10.107 -0.117 1.00 97.69 200 LYS A CA 1
ATOM 1532 C C . LYS A 1 200 ? -11.866 11.067 -0.409 1.00 97.69 200 LYS A C 1
ATOM 1534 O O . LYS A 1 200 ? -11.482 11.207 -1.562 1.00 97.69 200 LYS A O 1
ATOM 1539 N N . TRP A 1 201 ? -11.299 11.689 0.625 1.00 98.19 201 TRP A N 1
ATOM 1540 C CA . TRP A 1 201 ? -10.186 12.630 0.488 1.00 98.19 201 TRP A CA 1
ATOM 1541 C C . TRP A 1 201 ? -8.898 11.905 0.130 1.00 98.19 201 TRP A C 1
ATOM 1543 O O . TRP A 1 201 ? -8.176 12.348 -0.756 1.00 98.19 201 TRP A O 1
ATOM 1553 N N . VAL A 1 202 ? -8.656 10.753 0.762 1.00 98.31 202 VAL A N 1
ATOM 1554 C CA . VAL A 1 202 ? -7.504 9.906 0.449 1.00 98.31 202 VAL A CA 1
ATOM 1555 C C . VAL A 1 202 ? -7.575 9.408 -0.995 1.00 98.31 202 VAL A C 1
ATOM 1557 O O . VAL A 1 202 ? -6.627 9.603 -1.749 1.00 98.31 202 VAL A O 1
ATOM 1560 N N . VAL A 1 203 ? -8.703 8.821 -1.409 1.00 98.50 203 VAL A N 1
ATOM 1561 C CA . VAL A 1 203 ? -8.875 8.302 -2.777 1.00 98.50 203 VAL A CA 1
ATOM 1562 C C . VAL A 1 203 ? -8.767 9.424 -3.810 1.00 98.50 203 VAL A C 1
ATOM 1564 O O . VAL A 1 203 ? -8.012 9.285 -4.769 1.00 98.50 203 VAL A O 1
ATOM 1567 N N . ALA A 1 204 ? -9.463 10.548 -3.606 1.00 98.19 204 ALA A N 1
ATOM 1568 C CA . ALA A 1 204 ? -9.386 11.688 -4.519 1.00 98.19 204 ALA A CA 1
ATOM 1569 C C . ALA A 1 204 ? -7.959 12.244 -4.610 1.00 98.19 204 ALA A C 1
ATOM 1571 O O . ALA A 1 204 ? -7.462 12.472 -5.710 1.00 98.19 204 ALA A O 1
ATOM 1572 N N . GLY A 1 205 ? -7.281 12.403 -3.470 1.00 97.88 205 GLY A N 1
ATOM 1573 C CA . GLY A 1 205 ? -5.907 12.883 -3.422 1.00 97.88 205 GLY A CA 1
ATOM 1574 C C . GLY A 1 205 ? -4.941 11.977 -4.182 1.00 97.88 205 GLY A C 1
ATOM 1575 O O . GLY A 1 205 ? -4.163 12.464 -4.995 1.00 97.88 205 GLY A O 1
ATOM 1576 N N . ILE A 1 206 ? -5.055 10.656 -4.017 1.00 97.94 206 ILE A N 1
ATOM 1577 C CA . ILE A 1 206 ? -4.227 9.677 -4.741 1.00 97.94 206 ILE A CA 1
ATOM 1578 C C . ILE A 1 206 ? -4.487 9.721 -6.241 1.00 97.94 206 ILE A C 1
ATOM 1580 O O . ILE A 1 206 ? -3.531 9.763 -7.009 1.00 97.94 206 ILE A O 1
ATOM 1584 N N . VAL A 1 207 ? -5.753 9.723 -6.667 1.00 98.06 207 VAL A N 1
ATOM 1585 C CA . VAL A 1 207 ? -6.105 9.760 -8.094 1.00 98.06 207 VAL A CA 1
ATOM 1586 C C . VAL A 1 207 ? -5.598 11.051 -8.736 1.00 98.06 207 VAL A C 1
ATOM 1588 O O . VAL A 1 207 ? -4.960 10.999 -9.785 1.00 98.06 207 VAL A O 1
ATOM 1591 N N . ILE A 1 208 ? -5.812 12.200 -8.089 1.00 97.38 208 ILE A N 1
ATOM 1592 C CA . ILE A 1 208 ? -5.353 13.499 -8.596 1.00 97.38 208 ILE A CA 1
ATOM 1593 C C . ILE A 1 208 ? -3.824 13.566 -8.622 1.00 97.38 208 ILE A C 1
ATOM 1595 O O . ILE A 1 208 ? -3.264 14.014 -9.618 1.00 97.38 208 ILE A O 1
ATOM 1599 N N . THR A 1 209 ? -3.127 13.086 -7.587 1.00 96.31 209 THR A N 1
ATOM 1600 C CA . THR A 1 209 ? -1.658 13.034 -7.589 1.00 96.31 209 THR A CA 1
ATOM 1601 C C . THR A 1 209 ? -1.134 12.092 -8.671 1.00 96.31 209 THR A C 1
ATOM 1603 O O . THR A 1 209 ? -0.238 12.477 -9.415 1.00 96.31 209 THR A O 1
ATOM 1606 N N . ALA A 1 210 ? -1.689 10.886 -8.809 1.00 96.25 210 ALA A N 1
ATOM 1607 C CA . ALA A 1 210 ? -1.235 9.910 -9.795 1.00 96.25 210 ALA A CA 1
ATOM 1608 C C . ALA A 1 210 ? -1.445 10.420 -11.230 1.00 96.25 210 ALA A C 1
ATOM 1610 O O . ALA A 1 210 ? -0.495 10.456 -12.014 1.00 96.25 210 ALA A O 1
ATOM 1611 N N . CYS A 1 211 ? -2.659 10.871 -11.562 1.00 96.25 211 CYS A N 1
ATOM 1612 C CA . CYS A 1 211 ? -2.979 11.403 -12.887 1.00 96.25 211 CYS A CA 1
ATOM 1613 C C . CYS A 1 211 ? -2.263 12.734 -13.161 1.00 96.25 211 CYS A C 1
ATOM 1615 O O . CYS A 1 211 ? -1.768 12.952 -14.266 1.00 96.25 211 CYS A O 1
ATOM 1617 N N . GLY A 1 212 ? -2.159 13.603 -12.152 1.00 94.50 212 GLY A N 1
ATOM 1618 C CA . GLY A 1 212 ? -1.405 14.849 -12.231 1.00 94.50 212 GLY A CA 1
ATOM 1619 C C . GLY A 1 212 ? 0.054 14.582 -12.579 1.00 94.50 212 GLY A C 1
ATOM 1620 O O . GLY A 1 212 ? 0.550 15.086 -13.577 1.00 94.50 212 GLY A O 1
ATOM 1621 N N . THR A 1 213 ? 0.744 13.709 -11.851 1.00 92.94 213 THR A N 1
ATOM 1622 C CA . THR A 1 213 ? 2.145 13.394 -12.173 1.00 92.94 213 THR A CA 1
ATOM 1623 C C . THR A 1 213 ? 2.299 12.696 -13.530 1.00 92.94 213 THR A C 1
ATOM 1625 O O . THR A 1 213 ? 3.307 12.903 -14.200 1.00 92.94 213 THR A O 1
ATOM 1628 N N . ALA A 1 214 ? 1.323 11.885 -13.953 1.00 94.38 214 ALA A N 1
ATOM 1629 C CA . ALA A 1 214 ? 1.393 11.142 -15.213 1.00 94.38 214 ALA A CA 1
ATOM 1630 C C . ALA A 1 214 ? 1.169 12.010 -16.464 1.00 94.38 214 ALA A C 1
ATOM 1632 O O . ALA A 1 214 ? 1.836 11.778 -17.471 1.00 94.38 214 ALA A O 1
ATOM 1633 N N . TRP A 1 215 ? 0.267 12.997 -16.408 1.00 95.19 215 TRP A N 1
ATOM 1634 C CA . TRP A 1 215 ? -0.126 13.788 -17.587 1.00 95.19 215 TRP A CA 1
ATOM 1635 C C . TRP A 1 215 ? -0.047 15.304 -17.398 1.00 95.19 215 TRP A C 1
ATOM 1637 O O . TRP A 1 215 ? 0.267 16.024 -18.342 1.00 95.19 215 TRP A O 1
ATOM 1647 N N . HIS A 1 216 ? -0.302 15.814 -16.193 1.00 90.88 216 HIS A N 1
ATOM 1648 C CA . HIS A 1 216 ? -0.433 17.249 -15.933 1.00 90.88 216 HIS A CA 1
ATOM 1649 C C . HIS A 1 216 ? 0.151 17.627 -14.568 1.00 90.88 216 HIS A C 1
ATOM 1651 O O . HIS A 1 216 ? -0.574 17.799 -13.582 1.00 90.88 216 HIS A O 1
ATOM 1657 N N . ARG A 1 217 ? 1.485 17.753 -14.512 1.00 85.62 217 ARG A N 1
ATOM 1658 C CA . ARG A 1 217 ? 2.277 17.914 -13.273 1.00 85.62 217 ARG A CA 1
ATOM 1659 C C . ARG A 1 217 ? 1.743 19.015 -12.352 1.00 85.62 217 ARG A C 1
ATOM 1661 O O . ARG A 1 217 ? 1.766 18.862 -11.136 1.00 85.62 217 ARG A O 1
ATOM 1668 N N . ASN A 1 218 ? 1.179 20.073 -12.935 1.00 86.81 218 ASN A N 1
ATOM 1669 C CA . ASN A 1 218 ? 0.582 21.209 -12.232 1.00 86.81 218 ASN A CA 1
ATOM 1670 C C . ASN A 1 218 ? -0.592 20.852 -11.311 1.00 86.81 218 ASN A C 1
ATOM 1672 O O . ASN A 1 218 ? -0.925 21.663 -10.458 1.00 86.81 218 ASN A O 1
ATOM 1676 N N . PHE A 1 219 ? -1.211 19.676 -11.441 1.00 88.25 219 PHE A N 1
ATOM 1677 C CA . PHE A 1 219 ? -2.290 19.241 -10.547 1.00 88.25 219 PHE A CA 1
ATOM 1678 C C . PHE A 1 219 ? -1.818 18.329 -9.408 1.00 88.25 219 PHE A C 1
ATOM 1680 O O . PHE A 1 219 ? -2.585 18.070 -8.481 1.00 88.25 219 PHE A O 1
ATOM 1687 N N . ALA A 1 220 ? -0.564 17.861 -9.424 1.00 89.69 220 ALA A N 1
ATOM 1688 C CA . ALA A 1 220 ? -0.077 16.896 -8.437 1.00 89.69 220 ALA A CA 1
ATOM 1689 C C . ALA A 1 220 ? -0.133 17.441 -6.997 1.00 89.69 220 ALA A C 1
ATOM 1691 O O . ALA A 1 220 ? -0.485 16.702 -6.073 1.00 89.69 220 ALA A O 1
ATOM 1692 N N . TRP A 1 221 ? 0.142 18.740 -6.813 1.00 92.25 221 TRP A N 1
ATOM 1693 C CA . TRP A 1 221 ? 0.084 19.404 -5.507 1.00 92.25 221 TRP A CA 1
ATOM 1694 C C . TRP A 1 221 ? -1.333 19.439 -4.922 1.00 92.25 221 TRP A C 1
ATOM 1696 O O . TRP A 1 221 ? -1.480 19.299 -3.712 1.00 92.25 221 TRP A O 1
ATOM 1706 N N . ILE A 1 222 ? -2.375 19.545 -5.757 1.00 95.19 222 ILE A N 1
ATOM 1707 C CA . ILE A 1 222 ? -3.774 19.514 -5.301 1.00 95.19 222 ILE A CA 1
ATOM 1708 C C . ILE A 1 222 ? -4.054 18.171 -4.629 1.00 95.19 222 ILE A C 1
ATOM 1710 O O . ILE A 1 222 ? -4.600 18.125 -3.529 1.00 95.19 222 ILE A O 1
ATOM 1714 N N . GLY A 1 223 ? -3.622 17.073 -5.254 1.00 95.81 223 GLY A N 1
ATOM 1715 C CA . GLY A 1 223 ? -3.787 15.741 -4.680 1.00 95.81 223 GLY A CA 1
ATOM 1716 C C . GLY A 1 223 ? -3.035 15.568 -3.354 1.00 95.81 223 GLY A C 1
ATOM 1717 O O . GLY A 1 223 ? -3.591 15.022 -2.398 1.00 95.81 223 GLY A O 1
ATOM 1718 N N . VAL A 1 224 ? -1.826 16.133 -3.242 1.00 95.00 224 VAL A N 1
ATOM 1719 C CA . VAL A 1 224 ? -1.054 16.152 -1.985 1.00 95.00 224 VAL A CA 1
ATOM 1720 C C . VAL A 1 224 ? -1.777 16.953 -0.897 1.00 95.00 224 VAL A C 1
ATOM 1722 O O . VAL A 1 224 ? -1.857 16.494 0.242 1.00 95.00 224 VAL A O 1
ATOM 1725 N N . MET A 1 225 ? -2.371 18.102 -1.234 1.00 96.00 225 MET A N 1
ATOM 1726 C CA . MET A 1 225 ? -3.157 18.900 -0.283 1.00 96.00 225 MET A CA 1
ATOM 1727 C C . MET A 1 225 ? -4.395 18.148 0.213 1.00 96.00 225 MET A C 1
ATOM 1729 O O . MET A 1 225 ? -4.692 18.168 1.408 1.00 96.00 225 MET A O 1
ATOM 1733 N N . LEU A 1 226 ? -5.083 17.416 -0.667 1.00 97.25 226 LEU A N 1
ATOM 1734 C CA . LEU A 1 226 ? -6.205 16.562 -0.261 1.00 97.25 226 LEU A CA 1
ATOM 1735 C C . LEU A 1 226 ? -5.763 15.422 0.666 1.00 97.25 226 LEU A C 1
ATOM 1737 O O . LEU A 1 226 ? -6.499 15.078 1.593 1.00 97.25 226 LEU A O 1
ATOM 1741 N N . LEU A 1 227 ? -4.565 14.866 0.459 1.00 97.06 227 LEU A N 1
ATOM 1742 C CA . LEU A 1 227 ? -3.978 13.853 1.343 1.00 97.06 227 LEU A CA 1
ATOM 1743 C C . LEU A 1 227 ? -3.542 14.419 2.698 1.00 97.06 227 LEU A C 1
ATOM 1745 O O . LEU A 1 227 ? -3.584 13.694 3.691 1.00 97.06 227 LEU A O 1
ATOM 1749 N N . ALA A 1 228 ? -3.180 15.700 2.778 1.00 96.38 228 ALA A N 1
ATOM 1750 C CA . ALA A 1 228 ? -2.798 16.335 4.037 1.00 96.38 228 ALA A CA 1
ATOM 1751 C C . ALA A 1 228 ? -3.966 16.420 5.038 1.00 96.38 228 ALA A C 1
ATOM 1753 O O . ALA A 1 228 ? -3.750 16.264 6.240 1.00 96.38 228 ALA A O 1
ATOM 1754 N N . ILE A 1 229 ? -5.205 16.595 4.554 1.00 96.50 229 ILE A N 1
ATOM 1755 C CA . ILE A 1 229 ? -6.420 16.693 5.385 1.00 96.50 229 ILE A CA 1
ATOM 1756 C C . ILE A 1 229 ? -6.551 15.504 6.362 1.00 96.50 229 ILE A C 1
ATOM 1758 O O . ILE A 1 229 ? -6.569 15.729 7.576 1.00 96.50 229 ILE A O 1
ATOM 1762 N N . PRO A 1 230 ? -6.636 14.241 5.895 1.00 96.81 230 PRO A N 1
ATOM 1763 C CA . PRO A 1 230 ? -6.763 13.097 6.789 1.00 96.81 230 PRO A CA 1
ATOM 1764 C C . PRO A 1 230 ? -5.508 12.861 7.636 1.00 96.81 230 PRO A C 1
ATOM 1766 O O . PRO A 1 230 ? -5.645 12.427 8.776 1.00 96.81 230 PRO A O 1
ATOM 1769 N N . LEU A 1 231 ? -4.305 13.152 7.125 1.00 96.75 231 LEU A N 1
ATOM 1770 C CA . LEU A 1 231 ? -3.057 12.977 7.880 1.00 96.75 231 LEU A CA 1
ATOM 1771 C C . LEU A 1 231 ? -3.012 13.884 9.113 1.00 96.75 231 LEU A C 1
ATOM 1773 O O . LEU A 1 231 ? -2.727 13.414 10.216 1.00 96.75 231 LEU A O 1
ATOM 1777 N N . PHE A 1 232 ? -3.352 15.161 8.935 1.00 96.56 232 PHE A N 1
ATOM 1778 C CA . PHE A 1 232 ? -3.381 16.129 10.025 1.00 96.56 232 PHE A CA 1
ATOM 1779 C C . PHE A 1 232 ? -4.422 15.757 11.083 1.00 96.56 232 PHE A C 1
ATOM 1781 O O . PHE A 1 232 ? -4.127 15.780 12.277 1.00 96.56 232 PHE A O 1
ATOM 1788 N N . ASP A 1 233 ? -5.627 15.367 10.663 1.00 96.44 233 ASP A N 1
ATOM 1789 C CA . ASP A 1 233 ? -6.700 15.012 11.595 1.00 96.44 233 ASP A CA 1
ATOM 1790 C C . ASP A 1 233 ? -6.404 13.715 12.375 1.00 96.44 233 ASP A C 1
ATOM 1792 O O . ASP A 1 233 ? -6.672 13.638 13.579 1.00 96.44 233 ASP A O 1
ATOM 1796 N N . ILE A 1 234 ? -5.769 12.720 11.735 1.00 95.69 234 ILE A N 1
ATOM 1797 C CA . ILE A 1 234 ? -5.271 11.513 12.418 1.00 95.69 234 ILE A CA 1
ATOM 1798 C C . ILE A 1 234 ? -4.230 11.898 13.472 1.00 95.69 234 ILE A C 1
ATOM 1800 O O . ILE A 1 234 ? -4.392 11.542 14.640 1.00 95.69 234 ILE A O 1
ATOM 1804 N N . LEU A 1 235 ? -3.196 12.654 13.087 1.00 95.19 235 LEU A N 1
ATOM 1805 C CA . LEU A 1 235 ? -2.115 13.035 13.997 1.00 95.19 235 LEU A CA 1
ATOM 1806 C C . LEU A 1 235 ? -2.631 13.873 15.174 1.00 95.19 235 LEU A C 1
ATOM 1808 O O . LEU A 1 235 ? -2.291 13.602 16.326 1.00 95.19 235 LEU A O 1
ATOM 1812 N N . LYS A 1 236 ? -3.511 14.844 14.906 1.00 96.25 236 LYS A N 1
ATOM 1813 C CA . LYS A 1 236 ? -4.164 15.667 15.933 1.00 96.25 236 LYS A CA 1
ATOM 1814 C C . LYS A 1 236 ? -4.947 14.809 16.924 1.00 96.25 236 LYS A C 1
ATOM 1816 O O . LYS A 1 236 ? -4.839 15.009 18.134 1.00 96.25 236 LYS A O 1
ATOM 1821 N N . THR A 1 237 ? -5.718 13.844 16.427 1.00 95.44 237 THR A N 1
ATOM 1822 C CA . THR A 1 237 ? -6.484 12.935 17.289 1.00 95.44 237 THR A CA 1
ATOM 1823 C C . THR A 1 237 ? -5.559 12.070 18.139 1.00 95.44 237 THR A C 1
ATOM 1825 O O . THR A 1 237 ? -5.799 11.888 19.331 1.00 95.44 237 THR A O 1
ATOM 1828 N N . TRP A 1 238 ? -4.470 11.573 17.555 1.00 94.88 238 TRP A N 1
ATOM 1829 C CA . TRP A 1 238 ? -3.499 10.748 18.266 1.00 94.88 238 TRP A CA 1
ATOM 1830 C C . TRP A 1 238 ? -2.762 11.512 19.361 1.00 94.88 238 TRP A C 1
ATOM 1832 O O . TRP A 1 238 ? -2.625 10.994 20.466 1.00 94.88 238 TRP A O 1
ATOM 1842 N N . LEU A 1 239 ? -2.368 12.758 19.099 1.00 95.31 239 LEU A N 1
ATOM 1843 C CA . LEU A 1 239 ? -1.801 13.646 20.114 1.00 95.31 239 LEU A CA 1
ATOM 1844 C C . LEU A 1 239 ? -2.788 13.878 21.264 1.00 95.31 239 LEU A C 1
ATOM 1846 O O . LEU A 1 239 ? -2.393 13.841 22.425 1.00 95.31 239 LEU A O 1
ATOM 1850 N N . LYS A 1 240 ? -4.080 14.052 20.961 1.00 95.06 240 LYS A N 1
ATOM 1851 C CA . LYS A 1 240 ? -5.121 14.267 21.977 1.00 95.06 240 LYS A CA 1
ATOM 1852 C C . LYS A 1 240 ? -5.388 13.022 22.831 1.00 95.06 240 LYS A C 1
ATOM 1854 O O . LYS A 1 240 ? -5.536 13.135 24.043 1.00 95.06 240 LYS A O 1
ATOM 1859 N N . LEU A 1 241 ? -5.503 11.847 22.211 1.00 94.38 241 LEU A N 1
ATOM 1860 C CA . LEU A 1 241 ? -5.920 10.620 22.900 1.00 94.38 241 LEU A CA 1
ATOM 1861 C C . LEU A 1 241 ? -4.745 9.833 23.491 1.00 94.38 241 LEU A C 1
ATOM 1863 O O . LEU A 1 241 ? -4.910 9.182 24.524 1.00 94.38 241 LEU A O 1
ATOM 1867 N N . TYR A 1 242 ? -3.568 9.888 22.866 1.00 94.50 242 TYR A N 1
ATOM 1868 C CA . TYR A 1 242 ? -2.472 8.943 23.093 1.00 94.50 242 TYR A CA 1
ATOM 1869 C C . TYR A 1 242 ? -1.103 9.598 23.338 1.00 94.50 242 TYR A C 1
ATOM 1871 O O . TYR A 1 242 ? -0.108 8.877 23.287 1.00 94.50 242 TYR A O 1
ATOM 1879 N N . SER A 1 243 ? -1.024 10.903 23.644 1.00 92.62 243 SER A N 1
ATOM 1880 C CA . SER A 1 243 ? 0.236 11.653 23.867 1.00 92.62 243 SER A CA 1
ATOM 1881 C C . SER A 1 243 ? 1.291 10.876 24.668 1.00 92.62 243 SER A C 1
ATOM 1883 O O . SER A 1 243 ? 2.400 10.647 24.194 1.00 92.62 243 SER A O 1
ATOM 1885 N N . ASN A 1 244 ? 0.930 10.375 25.848 1.00 91.00 244 ASN A N 1
ATOM 1886 C CA . ASN A 1 244 ? 1.867 9.666 26.726 1.00 91.00 244 ASN A CA 1
ATOM 1887 C C . ASN A 1 244 ? 2.374 8.336 26.143 1.00 91.00 244 ASN A C 1
ATOM 1889 O O . ASN A 1 244 ? 3.423 7.842 26.545 1.00 91.00 244 ASN A O 1
ATOM 1893 N N . ALA A 1 245 ? 1.617 7.716 25.236 1.00 91.19 245 ALA A N 1
ATOM 1894 C CA . ALA A 1 245 ? 1.994 6.451 24.617 1.00 91.19 245 ALA A CA 1
ATOM 1895 C C . ALA A 1 245 ? 2.853 6.662 23.363 1.00 91.19 245 ALA A C 1
ATOM 1897 O O . ALA A 1 245 ? 3.801 5.908 23.153 1.00 91.19 245 ALA A O 1
ATOM 1898 N N . ILE A 1 246 ? 2.545 7.685 22.559 1.00 91.75 246 ILE A N 1
ATOM 1899 C CA . ILE A 1 246 ? 3.247 7.960 21.296 1.00 91.75 246 ILE A CA 1
ATOM 1900 C C . ILE A 1 246 ? 4.687 8.442 21.491 1.00 91.75 246 ILE A C 1
ATOM 1902 O O . ILE A 1 246 ? 5.515 8.193 20.624 1.00 91.75 246 ILE A O 1
ATOM 1906 N N . PHE A 1 247 ? 4.999 9.064 22.633 1.00 92.56 247 PHE A N 1
ATOM 1907 C CA . PHE A 1 247 ? 6.351 9.531 22.967 1.00 92.56 247 PHE A CA 1
ATOM 1908 C C . PHE A 1 247 ? 7.179 8.523 23.779 1.00 92.56 247 PHE A C 1
ATOM 1910 O O . PHE A 1 247 ? 8.236 8.868 24.304 1.00 92.56 247 PHE A O 1
ATOM 1917 N N . LYS A 1 248 ? 6.724 7.269 23.907 1.00 92.50 248 LYS A N 1
ATOM 1918 C CA . LYS A 1 248 ? 7.549 6.216 24.514 1.00 92.50 248 LYS A CA 1
ATOM 1919 C C . LYS A 1 248 ? 8.766 5.913 23.635 1.00 92.50 248 LYS A C 1
ATOM 1921 O O . LYS A 1 248 ? 8.717 6.052 22.421 1.00 92.50 248 LYS A O 1
ATOM 1926 N N . VAL A 1 249 ? 9.849 5.447 24.253 1.00 87.62 249 VAL A N 1
ATOM 1927 C CA . VAL A 1 249 ? 11.095 5.106 23.538 1.00 87.62 249 VAL A CA 1
ATOM 1928 C C . VAL A 1 249 ? 10.986 3.761 22.808 1.00 87.62 249 VAL A C 1
ATOM 1930 O O . VAL A 1 249 ? 11.617 3.551 21.776 1.00 87.62 249 VAL A O 1
ATOM 1933 N N . HIS A 1 250 ? 10.169 2.840 23.325 1.00 87.25 250 HIS A N 1
ATOM 1934 C CA . HIS A 1 250 ? 10.075 1.468 22.829 1.00 87.25 250 HIS A CA 1
ATOM 1935 C C . HIS A 1 250 ? 8.625 1.028 22.611 1.00 87.25 250 HIS A C 1
ATOM 1937 O O . HIS A 1 250 ? 7.691 1.549 23.229 1.00 87.25 250 HIS A O 1
ATOM 1943 N N . GLY A 1 251 ? 8.462 0.005 21.772 1.00 89.12 251 GLY A N 1
ATOM 1944 C CA . GLY A 1 251 ? 7.190 -0.649 21.479 1.00 89.12 251 GLY A CA 1
ATOM 1945 C C . GLY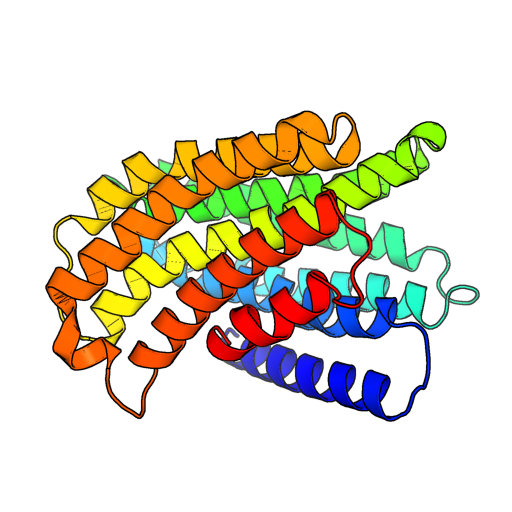 A 1 251 ? 6.631 -0.303 20.100 1.00 89.12 251 GLY A C 1
ATOM 1946 O O . GLY A 1 251 ? 7.184 0.506 19.362 1.00 89.12 251 GLY A O 1
ATOM 1947 N N . ALA A 1 252 ? 5.503 -0.925 19.755 1.00 91.06 252 ALA A N 1
ATOM 1948 C CA . ALA A 1 252 ? 4.867 -0.733 18.452 1.00 91.06 252 ALA A CA 1
ATOM 1949 C C . ALA A 1 252 ? 4.291 0.683 18.275 1.00 91.06 252 ALA A C 1
ATOM 1951 O O . ALA A 1 252 ? 4.287 1.221 17.177 1.00 91.06 252 ALA A O 1
ATOM 1952 N N . VAL A 1 253 ? 3.818 1.312 19.354 1.00 93.62 253 VAL A N 1
ATOM 1953 C CA . VAL A 1 253 ? 3.112 2.602 19.297 1.00 93.62 253 VAL A CA 1
ATOM 1954 C C . VAL A 1 253 ? 3.960 3.734 18.679 1.00 93.62 253 VAL A C 1
ATOM 1956 O O . VAL A 1 253 ? 3.483 4.344 17.721 1.00 93.62 253 VAL A O 1
ATOM 1959 N N . PRO A 1 254 ? 5.202 4.003 19.134 1.00 93.88 254 PRO A N 1
ATOM 1960 C CA . PRO A 1 254 ? 6.074 4.996 18.498 1.00 93.88 254 PRO A CA 1
ATOM 1961 C C . PRO A 1 254 ? 6.378 4.693 17.025 1.00 93.88 254 PRO A C 1
ATOM 1963 O O . PRO A 1 254 ? 6.437 5.613 16.214 1.00 93.88 254 PRO A O 1
ATOM 1966 N N . LEU A 1 255 ? 6.509 3.413 16.656 1.00 94.44 255 LEU A N 1
ATOM 1967 C CA . LEU A 1 255 ? 6.764 2.988 15.275 1.00 94.44 255 LEU A CA 1
ATOM 1968 C C . LEU A 1 255 ? 5.578 3.289 14.344 1.00 94.44 255 LEU A C 1
ATOM 1970 O O . LEU A 1 255 ? 5.775 3.803 13.245 1.00 94.44 255 LEU A O 1
ATOM 1974 N N . LEU A 1 256 ? 4.339 3.088 14.809 1.00 94.69 256 LEU A N 1
ATOM 1975 C CA . LEU A 1 256 ? 3.132 3.457 14.052 1.00 94.69 256 LEU A CA 1
ATOM 1976 C C . LEU A 1 256 ? 3.066 4.971 13.779 1.00 94.69 256 LEU A C 1
ATOM 1978 O O . LEU A 1 256 ? 2.614 5.400 12.715 1.00 94.69 256 LEU A O 1
ATOM 1982 N N . VAL A 1 257 ? 3.530 5.788 14.729 1.00 94.69 257 VAL A N 1
ATOM 1983 C CA . VAL A 1 257 ? 3.617 7.248 14.569 1.00 94.69 257 VAL A CA 1
ATOM 1984 C C . VAL A 1 257 ? 4.759 7.630 13.639 1.00 94.69 257 VAL A C 1
ATOM 1986 O O . VAL A 1 257 ? 4.559 8.456 12.750 1.00 94.69 257 VAL A O 1
ATOM 1989 N N . ALA A 1 258 ? 5.921 6.993 13.783 1.00 95.88 258 ALA A N 1
ATOM 1990 C CA . ALA A 1 258 ? 7.047 7.173 12.877 1.00 95.88 258 ALA A CA 1
ATOM 1991 C C . ALA A 1 258 ? 6.655 6.849 11.427 1.00 95.88 258 ALA A C 1
ATOM 1993 O O . ALA A 1 258 ? 6.969 7.634 10.538 1.00 95.88 258 ALA A O 1
ATOM 1994 N N . ALA A 1 259 ? 5.878 5.784 11.194 1.00 96.81 259 ALA A N 1
ATOM 1995 C CA . ALA A 1 259 ? 5.331 5.468 9.878 1.00 96.81 259 ALA A CA 1
ATOM 1996 C C . ALA A 1 259 ? 4.429 6.601 9.348 1.00 96.81 259 ALA A C 1
ATOM 1998 O O . ALA A 1 259 ? 4.619 7.072 8.227 1.00 96.81 259 ALA A O 1
ATOM 1999 N N . LEU A 1 260 ? 3.481 7.111 10.145 1.00 96.38 260 LEU A N 1
ATOM 2000 C CA . LEU A 1 260 ? 2.611 8.221 9.721 1.00 96.38 260 LEU A CA 1
ATOM 2001 C C . LEU A 1 260 ? 3.409 9.494 9.367 1.00 96.38 260 LEU A C 1
ATOM 2003 O O . LEU A 1 260 ? 3.146 10.145 8.348 1.00 96.38 260 LEU A O 1
ATOM 2007 N N . CYS A 1 261 ? 4.407 9.834 10.184 1.00 96.44 261 CYS A N 1
ATOM 2008 C CA . CYS A 1 261 ? 5.320 10.945 9.922 1.00 96.44 261 CYS A CA 1
ATOM 2009 C C . CYS A 1 261 ? 6.148 10.700 8.654 1.00 96.44 261 CYS A C 1
ATOM 2011 O O . CYS A 1 261 ? 6.245 11.581 7.804 1.00 96.44 261 CYS A O 1
ATOM 2013 N N . GLY A 1 262 ? 6.680 9.493 8.476 1.00 96.75 262 GLY A N 1
ATOM 2014 C CA . GLY A 1 262 ? 7.449 9.101 7.301 1.00 96.75 262 GLY A CA 1
ATOM 2015 C C . GLY A 1 262 ? 6.654 9.133 6.002 1.00 96.75 262 GLY A C 1
ATOM 2016 O O . GLY A 1 262 ? 7.172 9.561 4.966 1.00 96.75 262 GLY A O 1
ATOM 2017 N N . TYR A 1 263 ? 5.374 8.760 6.050 1.00 96.50 263 TYR A N 1
ATOM 2018 C CA . TYR A 1 263 ? 4.463 8.909 4.915 1.00 96.50 263 TYR A CA 1
ATOM 2019 C C . TYR A 1 263 ? 4.306 10.389 4.542 1.00 96.50 263 TYR A C 1
ATOM 2021 O O . TYR A 1 263 ? 4.425 10.756 3.374 1.00 96.50 263 TYR A O 1
ATOM 2029 N N . SER A 1 264 ? 4.131 11.255 5.545 1.00 96.19 264 SER A N 1
ATOM 2030 C CA . SER A 1 264 ? 4.015 12.708 5.353 1.00 96.19 264 SER A CA 1
ATOM 2031 C C . SER A 1 264 ? 5.297 13.318 4.769 1.00 96.19 264 SER A C 1
ATOM 2033 O O . SER A 1 264 ? 5.236 14.078 3.803 1.00 96.19 264 SER A O 1
ATOM 2035 N N . ILE A 1 265 ? 6.466 12.923 5.287 1.00 95.12 265 ILE A N 1
ATOM 20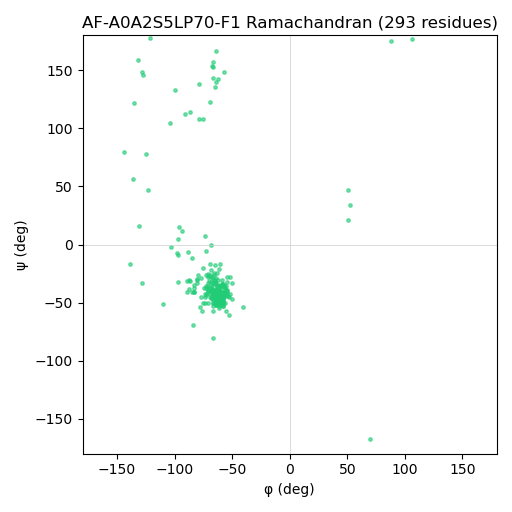36 C CA . ILE A 1 265 ? 7.783 13.311 4.754 1.00 95.12 265 ILE A CA 1
ATOM 2037 C C . ILE A 1 265 ? 7.919 12.876 3.292 1.00 95.12 265 ILE A C 1
ATOM 2039 O O . ILE A 1 265 ? 8.389 13.647 2.456 1.00 95.12 265 ILE A O 1
ATOM 2043 N N . THR A 1 266 ? 7.462 11.668 2.960 1.00 94.56 266 THR A N 1
ATOM 2044 C CA . THR A 1 266 ? 7.521 11.163 1.585 1.00 94.56 266 THR A CA 1
ATOM 2045 C C . THR A 1 266 ? 6.658 11.982 0.630 1.00 94.56 266 THR A C 1
ATOM 2047 O O . THR A 1 266 ? 7.092 12.248 -0.489 1.00 94.56 266 THR A O 1
ATOM 2050 N N . LEU A 1 267 ? 5.471 12.430 1.051 1.00 93.94 267 LEU A N 1
ATOM 2051 C CA . LEU A 1 267 ? 4.640 13.318 0.232 1.00 93.94 267 LEU A CA 1
ATOM 2052 C C . LEU A 1 267 ? 5.332 14.661 -0.036 1.00 93.94 267 LEU A C 1
ATOM 2054 O O . LEU A 1 267 ? 5.312 15.138 -1.170 1.00 93.94 267 LEU A O 1
ATOM 2058 N N . ILE A 1 268 ? 5.981 15.244 0.976 1.00 91.81 268 ILE A N 1
ATOM 2059 C CA . ILE A 1 268 ? 6.718 16.511 0.842 1.00 91.81 268 ILE A CA 1
ATOM 2060 C C . ILE A 1 268 ? 7.914 16.339 -0.101 1.00 91.81 268 ILE A C 1
ATOM 2062 O O . ILE A 1 268 ? 8.066 17.110 -1.046 1.00 91.81 268 ILE A O 1
ATOM 2066 N N . ILE A 1 269 ? 8.733 15.303 0.104 1.00 91.31 269 ILE A N 1
ATOM 2067 C CA . ILE A 1 269 ? 9.888 15.015 -0.761 1.00 91.31 269 ILE A CA 1
ATOM 2068 C C . ILE A 1 269 ? 9.434 14.697 -2.188 1.00 91.31 269 ILE A C 1
ATOM 2070 O O . ILE A 1 269 ? 10.040 15.179 -3.142 1.00 91.31 269 ILE A O 1
ATOM 2074 N N . GLY A 1 270 ? 8.346 13.941 -2.350 1.00 90.19 270 GLY A N 1
ATOM 2075 C CA . GLY A 1 270 ? 7.742 13.656 -3.649 1.00 90.19 270 GLY A CA 1
ATOM 2076 C C . GLY A 1 270 ? 7.285 14.925 -4.367 1.00 90.19 270 GLY A C 1
ATOM 2077 O O . GLY A 1 270 ? 7.550 15.073 -5.557 1.00 90.19 270 GLY A O 1
ATOM 2078 N N . LEU A 1 271 ? 6.677 15.871 -3.647 1.00 89.12 271 LEU A N 1
ATOM 2079 C CA . LEU A 1 271 ? 6.282 17.166 -4.198 1.00 89.12 271 LEU A CA 1
ATOM 2080 C C . LEU A 1 271 ? 7.502 18.004 -4.601 1.00 89.12 271 LEU A C 1
ATOM 2082 O O . LEU A 1 271 ? 7.534 18.541 -5.704 1.00 89.12 271 LEU A O 1
ATOM 2086 N N . ILE A 1 272 ? 8.529 18.0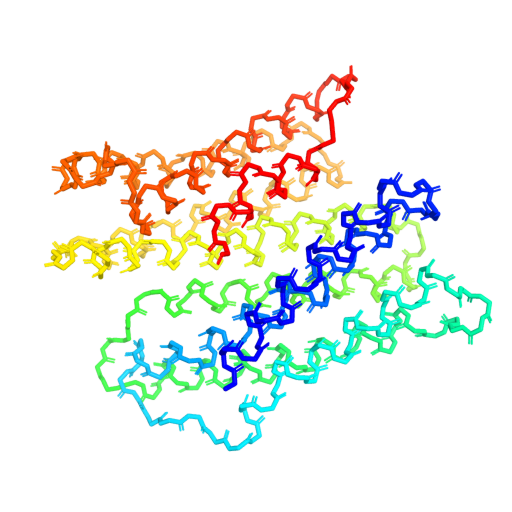77 -3.752 1.00 88.19 272 ILE A N 1
ATOM 2087 C CA . ILE A 1 272 ? 9.769 18.806 -4.055 1.00 88.19 272 ILE A CA 1
ATOM 2088 C C . ILE A 1 272 ? 10.450 18.207 -5.291 1.00 88.19 272 ILE A C 1
ATOM 2090 O O . ILE A 1 272 ? 10.802 18.947 -6.208 1.00 88.19 272 ILE A O 1
ATOM 2094 N N . HIS A 1 273 ? 10.573 16.878 -5.359 1.00 86.38 273 HIS A N 1
ATOM 2095 C CA . HIS A 1 273 ? 11.096 16.151 -6.522 1.00 86.38 273 HIS A CA 1
ATOM 2096 C C . HIS A 1 273 ? 10.241 16.401 -7.776 1.00 86.38 273 HIS A C 1
ATOM 2098 O O . HIS A 1 273 ? 10.739 16.550 -8.892 1.00 86.38 273 HIS A O 1
ATOM 2104 N N . ALA A 1 274 ? 8.927 16.532 -7.598 1.00 82.50 274 ALA A N 1
ATOM 2105 C CA . ALA A 1 274 ? 8.005 16.926 -8.645 1.00 82.50 274 ALA A CA 1
ATOM 2106 C C . ALA A 1 274 ? 8.080 18.418 -9.017 1.00 82.50 274 ALA A C 1
ATOM 2108 O O . ALA A 1 274 ? 7.295 18.813 -9.858 1.00 82.50 274 ALA A O 1
ATOM 2109 N N . TYR A 1 275 ? 9.016 19.236 -8.535 1.00 79.44 275 TYR A N 1
ATOM 2110 C CA . TYR A 1 275 ? 9.234 20.588 -9.089 1.00 79.44 275 TYR A CA 1
ATOM 2111 C C . TYR A 1 275 ? 10.710 20.976 -9.226 1.00 79.44 275 TYR A C 1
ATOM 2113 O O . TYR A 1 275 ? 11.032 21.870 -10.002 1.00 79.44 275 TYR A O 1
ATOM 2121 N N . HIS A 1 276 ? 11.613 20.263 -8.556 1.00 77.94 276 HIS A N 1
ATOM 2122 C CA . HIS A 1 276 ? 13.045 20.539 -8.533 1.00 77.94 276 HIS A CA 1
ATOM 2123 C C . HIS A 1 276 ? 13.841 19.281 -8.886 1.00 77.94 276 HIS A C 1
ATOM 2125 O O . HIS A 1 276 ? 13.440 18.166 -8.553 1.00 77.94 276 HIS A O 1
ATOM 2131 N N . GLN A 1 277 ? 15.003 19.453 -9.520 1.00 60.94 277 GLN A N 1
ATOM 2132 C CA . GLN A 1 277 ? 15.975 18.369 -9.646 1.00 60.94 277 GLN A CA 1
ATOM 2133 C C . GLN A 1 277 ? 16.742 18.243 -8.329 1.00 60.94 277 GLN A C 1
ATOM 2135 O O . GLN A 1 277 ? 17.528 19.114 -7.971 1.00 60.94 277 GLN A O 1
ATOM 2140 N N . GLN A 1 278 ? 16.460 17.181 -7.579 1.00 64.00 278 GLN A N 1
ATOM 2141 C CA . GLN A 1 278 ? 17.029 16.930 -6.257 1.00 64.00 278 GLN A CA 1
ATOM 2142 C C . GLN A 1 278 ? 17.647 15.531 -6.205 1.00 64.00 278 GLN A C 1
ATOM 2144 O O . GLN A 1 278 ? 17.113 14.589 -6.791 1.00 64.00 278 GLN A O 1
ATOM 2149 N N . ASN A 1 279 ? 18.735 15.398 -5.441 1.00 69.81 279 ASN A N 1
ATOM 2150 C CA . ASN A 1 279 ? 19.528 14.171 -5.265 1.00 69.81 279 ASN A CA 1
ATOM 2151 C C . ASN A 1 279 ? 18.806 13.045 -4.492 1.00 69.81 279 ASN A C 1
ATOM 2153 O O . ASN A 1 279 ? 19.380 11.981 -4.271 1.00 69.81 279 ASN A O 1
ATOM 2157 N N . PHE A 1 280 ? 17.562 13.259 -4.054 1.00 72.50 280 PHE A N 1
ATOM 2158 C CA . PHE A 1 280 ? 16.816 12.317 -3.221 1.00 72.50 280 PHE A CA 1
ATOM 2159 C C . PHE A 1 280 ? 15.827 11.489 -4.046 1.00 72.50 280 PHE A C 1
ATOM 2161 O O . PHE A 1 280 ? 15.054 12.031 -4.835 1.00 72.50 280 PHE A O 1
ATOM 2168 N N . SER A 1 281 ? 15.821 10.171 -3.823 1.00 86.06 281 SER A N 1
ATOM 2169 C CA . SER A 1 281 ? 14.855 9.238 -4.414 1.00 86.06 281 SER A CA 1
ATOM 2170 C C . SER A 1 281 ? 13.593 9.160 -3.545 1.00 86.06 281 SER A C 1
ATOM 2172 O O . SER A 1 281 ? 13.671 8.614 -2.440 1.00 86.06 281 SER A O 1
ATOM 2174 N N . PRO A 1 282 ? 12.415 9.615 -4.025 1.00 90.19 282 PRO A N 1
ATOM 2175 C CA . PRO A 1 282 ? 11.170 9.516 -3.258 1.00 90.19 282 PRO A CA 1
ATOM 2176 C C . PRO A 1 282 ? 10.804 8.071 -2.899 1.00 90.19 282 PRO A C 1
ATOM 2178 O O . PRO A 1 282 ? 10.217 7.821 -1.851 1.00 90.19 282 PRO A O 1
ATOM 2181 N N . VAL A 1 283 ? 11.187 7.104 -3.741 1.00 91.62 283 VAL A N 1
ATOM 2182 C CA . VAL A 1 283 ? 10.969 5.673 -3.481 1.00 91.62 283 VAL A CA 1
ATOM 2183 C C . VAL A 1 283 ? 11.846 5.190 -2.327 1.00 91.62 283 VAL A C 1
ATOM 2185 O O . VAL A 1 283 ? 11.362 4.477 -1.452 1.00 91.62 283 VAL A O 1
ATOM 2188 N N . ALA A 1 284 ? 13.116 5.601 -2.278 1.00 91.19 284 ALA A N 1
ATOM 2189 C CA . ALA A 1 284 ? 13.991 5.262 -1.157 1.00 91.19 284 ALA A CA 1
ATOM 2190 C C . ALA A 1 284 ? 13.495 5.902 0.150 1.00 91.19 284 ALA A C 1
ATOM 2192 O O . ALA A 1 284 ? 13.441 5.225 1.175 1.00 91.19 284 ALA A O 1
ATOM 2193 N N . THR A 1 285 ? 13.054 7.164 0.103 1.00 93.50 285 THR A N 1
ATOM 2194 C CA . THR A 1 285 ? 12.407 7.833 1.242 1.00 93.50 285 THR A CA 1
ATOM 2195 C C . THR A 1 285 ? 11.166 7.072 1.705 1.00 93.50 285 THR A C 1
ATOM 2197 O O . THR A 1 285 ? 11.035 6.823 2.899 1.00 93.50 285 THR A O 1
ATOM 2200 N N . PHE A 1 286 ? 10.296 6.642 0.785 1.00 95.62 286 PHE A N 1
ATOM 2201 C CA . PHE A 1 286 ? 9.112 5.841 1.112 1.00 95.62 286 PHE A CA 1
ATOM 2202 C C . PHE A 1 286 ? 9.482 4.549 1.851 1.00 95.62 286 PHE A C 1
ATOM 2204 O O . PHE A 1 286 ? 8.839 4.174 2.829 1.00 95.62 286 PHE A O 1
ATOM 2211 N N . ILE A 1 287 ? 10.536 3.865 1.407 1.00 94.81 287 ILE A N 1
ATOM 2212 C CA . ILE A 1 287 ? 10.997 2.630 2.046 1.00 94.81 287 ILE A CA 1
ATOM 2213 C C . ILE A 1 287 ? 11.530 2.926 3.453 1.00 94.81 287 ILE A C 1
ATOM 2215 O O . ILE A 1 287 ? 11.080 2.318 4.420 1.00 94.81 287 ILE A O 1
ATOM 2219 N N . ILE A 1 288 ? 12.460 3.873 3.577 1.00 94.00 288 ILE A N 1
ATOM 2220 C CA . ILE A 1 288 ? 13.195 4.119 4.825 1.00 94.00 288 ILE A CA 1
ATOM 2221 C C . ILE A 1 288 ? 12.317 4.801 5.872 1.00 94.00 288 ILE A C 1
ATOM 2223 O O . ILE A 1 288 ? 12.266 4.363 7.016 1.00 94.00 288 ILE A O 1
ATOM 2227 N N . ALA A 1 289 ? 11.640 5.884 5.492 1.00 95.50 289 ALA A N 1
ATOM 2228 C CA . ALA A 1 289 ? 10.901 6.709 6.436 1.00 95.50 289 ALA A CA 1
ATOM 2229 C C . ALA A 1 289 ? 9.536 6.106 6.781 1.00 95.50 289 ALA A C 1
ATOM 2231 O O . ALA A 1 289 ? 9.068 6.285 7.899 1.00 95.50 289 ALA A O 1
ATOM 2232 N N . PHE A 1 290 ? 8.887 5.412 5.840 1.00 96.69 290 PHE A N 1
ATOM 2233 C CA . PHE A 1 290 ? 7.516 4.931 6.018 1.00 96.69 290 PHE A CA 1
ATOM 2234 C C . PHE A 1 290 ? 7.399 3.412 6.157 1.00 96.69 290 PHE A C 1
ATOM 2236 O O . PHE A 1 290 ? 6.771 2.956 7.110 1.00 96.69 290 PHE A O 1
ATOM 2243 N N . LEU A 1 291 ? 7.978 2.621 5.248 1.00 95.25 291 LEU A N 1
ATOM 2244 C CA . LEU A 1 291 ? 7.791 1.167 5.290 1.00 95.25 291 LEU A CA 1
ATOM 2245 C C . LEU A 1 291 ? 8.551 0.489 6.428 1.00 95.25 291 LEU A C 1
ATOM 2247 O O . LEU A 1 291 ? 7.972 -0.372 7.078 1.00 95.25 291 LEU A O 1
ATOM 2251 N N . ILE A 1 292 ? 9.814 0.855 6.673 1.00 93.69 292 ILE A N 1
ATOM 2252 C CA . ILE A 1 292 ? 10.610 0.225 7.741 1.00 93.69 292 ILE A CA 1
ATOM 2253 C C . ILE A 1 292 ? 9.941 0.390 9.114 1.00 93.69 292 ILE A C 1
ATOM 2255 O O . ILE A 1 292 ? 9.822 -0.607 9.812 1.00 93.69 292 ILE A O 1
ATOM 2259 N N . PRO A 1 293 ? 9.443 1.577 9.516 1.00 93.56 293 PRO A N 1
ATOM 2260 C CA . PRO A 1 293 ? 8.725 1.695 10.785 1.00 93.56 293 PRO A CA 1
ATOM 2261 C C . PRO A 1 293 ? 7.359 0.993 10.810 1.00 93.56 293 PRO A C 1
ATOM 2263 O O . PRO A 1 293 ? 6.790 0.815 11.882 1.00 93.56 293 PRO A O 1
ATOM 2266 N N . LEU A 1 294 ? 6.788 0.654 9.651 1.00 92.75 294 LEU A N 1
ATOM 2267 C CA . LEU A 1 294 ? 5.466 0.032 9.557 1.00 92.75 294 LEU A CA 1
ATOM 2268 C C . LEU A 1 294 ? 5.508 -1.502 9.672 1.00 92.75 294 LEU A C 1
ATOM 2270 O O . LEU A 1 294 ? 4.518 -2.086 10.117 1.00 92.75 294 LEU A O 1
ATOM 2274 N N . VAL A 1 295 ? 6.595 -2.133 9.214 1.00 88.44 295 VAL A N 1
ATOM 2275 C CA . VAL A 1 295 ? 6.798 -3.596 9.157 1.00 88.44 295 VAL A CA 1
ATOM 2276 C C . VAL A 1 295 ? 7.423 -4.104 10.450 1.00 88.44 295 VAL A C 1
ATOM 2278 O O . VAL A 1 295 ? 6.898 -5.112 10.972 1.00 88.44 295 VAL A O 1
#

Foldseek 3Di:
DLVVLQVQLVVLQVVLVCCVVVVPADNVLSLLSNQQQRPLLNLLQVCLVCLCVQQVHDRDDPVSNCLSVLSNQLSVLLSVCRVPVPVNVCSLVVSLVSNLVSLVVNLVVSVVSCVPGDPHGQLLSVLQNQLSVLQNQLSVLCVVCVVVVVLNQLSPLSNVLSRQLGNVVSSLLSVLLVVLCVQVVHDDPCSRVLSVVLSVLSSQLSVQLSNCLSPNLVRNVVSLVSVVVSLVVSVVVCCVRPVVPCPDPDDLNVLSVQQSVLVNVLSVVVNCVSVDVDPDDSSVSSCPRHVVSRD

Radius of gyration: 18.59 Å; Cα contacts (8 Å, |Δi|>4): 405; chains: 1; bounding box: 52×44×53 Å